Protein AF-H3GYH1-F1 (afdb_monomer)

Organism: Phytophthora ramorum (NCBI:txid164328)

Nearest PDB structures (foldseek):
  7kjo-assembly1_A  TM=7.592E-01  e=2.548E-04  Homo sapiens
  2yry-assembly1_A  TM=7.815E-01  e=2.857E-04  Homo sapiens
  7kk7-assembly1_A  TM=7.775E-01  e=8.019E-04  Homo sapiens
  3rcp-assembly1_A  TM=6.608E-01  e=4.268E-04  Homo sapiens
  5c6r-assembly1_A  TM=6.325E-01  e=5.685E-04  Mus musculus

Secondary structure (DSSP, 8-state):
--EEEEEEE--SSTTS--EEEEEEEETTEEEEESSTT--EEEEEE-SSSEEEEEEPPP-TTS-SSEEEEEEE-EEEETTEEEE-SSPEEEEEE-SSHHHHHHHHHHHHHHHHHTTSS---S-TTS----HHHHHHHHHHHHHHHHHHHHHTT--S--PPP-----S--PPPPHHHHHHHHTTS---------

Sequence (192 aa):
MYREGYLVKCGRNAYDPPQLLFCVFEDGVVKYFSDKGGLVVGELEMAGHVTKVRVEKMTAGKFPHRFTVSAAEVVRVEGRRMKLGEPRVTEFAAPTNDLMKEWANSLHLWRRMNWKENVKFFDASSELSQAEEYETLQLQMHTLKTVRGRAISGPSFRKPFVNIMHGQPSPTIKKLRQMIMHTGSAACTSTA

pLDDT: mean 80.31, std 19.26, range [35.06, 98.19]

Mean predicted aligned error: 13.6 Å

InterPro domains:
  IPR011993 PH-like domain superfamily [G3DSA:2.30.29.30] (1-119)

Radius of gyration: 28.49 Å; Cα contacts (8 Å, |Δi|>4): 274; chains: 1; bounding box: 74×64×51 Å

Solvent-accessible surface area (backbone atoms only — not comparable to full-atom values): 11692 Å² total; per-residue (Å²): 59,58,51,73,49,52,34,31,41,51,42,91,51,96,87,38,72,66,41,72,28,24,34,40,33,44,90,49,30,39,40,31,16,65,35,87,93,49,55,80,76,49,73,48,64,47,61,80,21,59,65,51,62,44,81,52,78,84,48,92,100,55,71,59,39,28,34,36,42,30,32,18,50,50,47,76,57,95,87,41,84,42,71,77,56,82,55,52,73,49,42,36,24,28,64,41,65,64,56,28,49,44,52,47,48,52,67,59,42,35,91,83,43,44,88,44,75,62,75,77,82,59,94,81,55,79,82,71,49,65,66,56,33,44,51,48,40,51,52,53,53,52,51,52,53,54,57,57,61,66,71,74,67,79,76,87,78,77,77,77,88,81,88,76,84,79,92,74,83,83,80,58,73,75,62,57,58,57,58,61,72,72,75,77,83,88,86,88,82,87,86,131

Foldseek 3Di:
DKDWAWKWWPAPDPVRHIAIWIWIDAPQKIWTASYVVHDTPDIDHRVQWDKDKAFDDDDPLDFPLKMKIWTFHWDQDPNDTDTPDGTDIIMIHWLDNQVSVQVRCCNVCCVPCVVPPDDDPCPPPDPQPNVNRSVSVVVRSVVSVVVVVVVPDDDDPPDDDDDDDDDDDDDDPVVVVVVVVPPDDDDDDDDD

Structure (mmCIF, N/CA/C/O backbone):
data_AF-H3GYH1-F1
#
_entry.id   AF-H3GYH1-F1
#
loop_
_atom_site.group_PDB
_atom_site.id
_atom_site.type_symbol
_atom_site.label_atom_id
_atom_site.label_alt_id
_atom_site.label_comp_id
_atom_site.label_asym_id
_atom_site.label_entity_id
_atom_site.label_seq_id
_atom_site.pdbx_PDB_ins_code
_atom_site.Cartn_x
_atom_site.Cartn_y
_atom_site.Cartn_z
_atom_site.occupancy
_atom_site.B_iso_or_equiv
_atom_site.auth_seq_id
_atom_site.auth_comp_id
_atom_site.auth_asym_id
_atom_site.auth_atom_id
_atom_site.pdbx_PDB_model_num
ATOM 1 N N . MET A 1 1 ? 11.938 -10.107 3.198 1.00 78.81 1 MET A N 1
ATOM 2 C CA . MET A 1 1 ? 11.195 -9.019 3.881 1.00 78.81 1 MET A CA 1
ATOM 3 C C . MET A 1 1 ? 9.713 -9.327 3.790 1.00 78.81 1 MET A C 1
ATOM 5 O O . MET A 1 1 ? 9.235 -9.507 2.677 1.00 78.81 1 MET A O 1
ATOM 9 N N . TYR A 1 2 ? 9.033 -9.396 4.933 1.00 87.38 2 TYR A N 1
ATOM 10 C CA . TYR A 1 2 ? 7.609 -9.716 5.034 1.00 87.38 2 TYR A CA 1
ATOM 11 C C . TYR A 1 2 ? 6.868 -8.589 5.753 1.00 87.38 2 TYR A C 1
ATOM 13 O O . TYR A 1 2 ? 7.406 -7.993 6.692 1.00 87.38 2 TYR A O 1
ATOM 21 N N . ARG A 1 3 ? 5.644 -8.294 5.316 1.00 90.50 3 ARG A N 1
ATOM 22 C CA . ARG A 1 3 ? 4.716 -7.410 6.027 1.00 90.50 3 ARG A CA 1
ATOM 23 C C . ARG A 1 3 ? 3.282 -7.781 5.701 1.00 90.50 3 ARG A C 1
ATOM 25 O O . ARG A 1 3 ? 2.956 -7.985 4.540 1.00 90.50 3 ARG A O 1
ATOM 32 N N . GLU A 1 4 ? 2.414 -7.743 6.698 1.00 94.19 4 GLU A N 1
ATOM 33 C CA . GLU A 1 4 ? 0.975 -7.886 6.508 1.00 94.19 4 GLU A CA 1
ATOM 34 C C . GLU A 1 4 ? 0.199 -6.811 7.270 1.00 94.19 4 GLU A C 1
ATOM 36 O O . GLU A 1 4 ? 0.754 -6.146 8.145 1.00 94.19 4 GLU A O 1
ATOM 41 N N . GLY A 1 5 ? -1.070 -6.625 6.918 1.00 95.25 5 GLY A N 1
ATOM 42 C CA . GLY A 1 5 ? -1.972 -5.692 7.592 1.00 95.25 5 GLY A CA 1
ATOM 43 C C . GLY A 1 5 ? -3.049 -5.154 6.661 1.00 95.25 5 GLY A C 1
ATOM 44 O O . GLY A 1 5 ? -3.011 -5.371 5.444 1.00 95.25 5 GLY A O 1
ATOM 45 N N . TYR A 1 6 ? -4.014 -4.434 7.224 1.00 97.81 6 TYR A N 1
ATOM 46 C CA . TYR A 1 6 ? -5.082 -3.836 6.432 1.00 97.81 6 TYR A CA 1
ATOM 47 C C . TYR A 1 6 ? -4.643 -2.530 5.777 1.00 97.81 6 TYR A C 1
ATOM 49 O O . TYR A 1 6 ? -3.980 -1.679 6.374 1.00 97.81 6 TYR A O 1
ATOM 57 N N . LEU A 1 7 ? -5.067 -2.349 4.529 1.00 98.19 7 LEU A N 1
ATOM 58 C CA . LEU A 1 7 ? -4.920 -1.110 3.778 1.00 98.19 7 LEU A CA 1
ATOM 59 C C . LEU A 1 7 ? -6.211 -0.811 3.027 1.00 98.19 7 LEU A C 1
ATOM 61 O O . LEU A 1 7 ? -6.928 -1.711 2.591 1.00 98.19 7 LEU A O 1
ATOM 65 N N . VAL A 1 8 ? -6.466 0.470 2.780 1.00 98.00 8 VAL A N 1
ATOM 66 C CA . VAL A 1 8 ? -7.439 0.863 1.761 1.00 98.00 8 VAL A CA 1
ATOM 67 C C . VAL A 1 8 ? -6.707 1.044 0.440 1.00 98.00 8 VAL A C 1
ATOM 69 O O . VAL A 1 8 ? -5.853 1.920 0.321 1.00 98.00 8 VAL A O 1
ATOM 72 N N . LYS A 1 9 ? -7.061 0.261 -0.580 1.00 97.38 9 LYS A N 1
ATOM 73 C CA . LYS A 1 9 ? -6.682 0.548 -1.966 1.00 97.38 9 LYS A CA 1
ATOM 74 C C . LYS A 1 9 ? -7.570 1.678 -2.476 1.00 97.38 9 LYS A C 1
ATOM 76 O O . LYS A 1 9 ? -8.779 1.510 -2.650 1.00 97.38 9 LYS A O 1
ATOM 81 N N . CYS A 1 10 ? -6.971 2.841 -2.704 1.00 95.25 10 CYS A N 1
ATOM 82 C CA . CYS A 1 10 ? -7.683 4.013 -3.184 1.00 95.25 10 CYS A CA 1
ATOM 83 C C . CYS A 1 10 ? -8.124 3.820 -4.640 1.00 95.25 10 CYS A C 1
ATOM 85 O O . CYS A 1 10 ? -7.389 3.289 -5.478 1.00 95.25 10 CYS A O 1
ATOM 87 N N . GLY A 1 11 ? -9.333 4.292 -4.930 1.00 88.81 11 GLY A N 1
ATOM 88 C CA . GLY A 1 11 ? -9.887 4.330 -6.275 1.00 88.81 11 GLY A CA 1
ATOM 89 C C . GLY A 1 11 ? -9.090 5.220 -7.220 1.00 88.81 11 GLY A C 1
ATOM 90 O O . GLY A 1 11 ? -8.696 6.325 -6.842 1.00 88.81 11 GLY A O 1
ATOM 91 N N . ARG A 1 12 ? -8.887 4.780 -8.466 1.00 82.31 12 ARG A N 1
ATOM 92 C CA . ARG A 1 12 ? -8.195 5.597 -9.485 1.00 82.31 12 ARG A CA 1
ATOM 93 C C . ARG A 1 12 ? -9.053 6.726 -10.047 1.00 82.31 12 ARG A C 1
ATOM 95 O O . ARG A 1 12 ? -8.523 7.730 -10.513 1.00 82.31 12 ARG A O 1
ATOM 102 N N . ASN A 1 13 ? -10.369 6.548 -10.042 1.00 81.06 13 ASN A N 1
ATOM 103 C CA . ASN A 1 13 ? -11.340 7.499 -10.570 1.00 81.06 13 ASN A CA 1
ATOM 104 C C . ASN A 1 13 ? -12.668 7.383 -9.797 1.00 81.06 13 ASN A C 1
ATOM 106 O O . ASN A 1 13 ? -12.760 6.653 -8.814 1.00 81.06 13 ASN A O 1
ATOM 110 N N . ALA A 1 14 ? -13.694 8.123 -10.221 1.00 76.06 14 ALA A N 1
ATOM 111 C CA . ALA A 1 14 ? -14.993 8.148 -9.547 1.00 76.06 14 ALA A CA 1
ATOM 112 C C . ALA A 1 14 ? -15.762 6.810 -9.593 1.00 76.06 14 ALA A C 1
ATOM 114 O O . ALA A 1 14 ? -16.612 6.583 -8.736 1.00 76.06 14 ALA A O 1
ATOM 115 N N . TYR A 1 15 ? -15.460 5.942 -10.562 1.00 81.44 15 TYR A N 1
ATOM 116 C CA . TYR A 1 15 ? -16.139 4.663 -10.795 1.00 81.44 15 TYR A CA 1
ATOM 117 C C . TYR A 1 15 ? -15.429 3.470 -10.140 1.00 81.44 15 TYR A C 1
ATOM 119 O O . TYR A 1 15 ? -15.986 2.379 -10.094 1.00 81.44 15 TYR A O 1
ATOM 127 N N . ASP A 1 16 ? -14.215 3.673 -9.627 1.00 87.56 16 ASP A N 1
ATOM 128 C CA . ASP A 1 16 ? -13.450 2.683 -8.870 1.00 87.56 16 ASP A CA 1
ATOM 129 C C . ASP A 1 16 ? -13.548 3.050 -7.382 1.00 87.56 16 ASP A C 1
ATOM 131 O O . ASP A 1 16 ? -12.817 3.930 -6.922 1.00 87.56 16 ASP A O 1
ATOM 135 N N . PRO A 1 17 ? -14.505 2.493 -6.617 1.00 90.69 17 PRO A N 1
ATOM 136 C CA . PRO A 1 17 ? -14.642 2.836 -5.211 1.00 90.69 17 PRO A CA 1
ATOM 137 C C . PRO A 1 17 ? -13.427 2.334 -4.411 1.00 90.69 17 PRO A C 1
ATOM 139 O O . PRO A 1 17 ? -12.868 1.284 -4.725 1.00 90.69 17 PRO A O 1
ATOM 142 N N . PRO A 1 18 ? -13.025 3.041 -3.339 1.00 94.94 18 PRO A N 1
ATOM 143 C CA . PRO A 1 18 ? -11.978 2.562 -2.442 1.00 94.94 18 PRO A CA 1
ATOM 144 C C . PRO A 1 18 ? -12.345 1.208 -1.821 1.00 94.94 18 PRO A C 1
ATOM 146 O O . PRO A 1 18 ? -13.495 1.011 -1.420 1.00 94.94 18 PRO A O 1
ATOM 149 N N . GLN A 1 19 ? -11.366 0.313 -1.699 1.00 96.06 19 GLN A N 1
ATOM 150 C CA . GLN A 1 19 ? -11.551 -1.048 -1.184 1.00 96.06 19 GLN A CA 1
ATOM 151 C C . GLN A 1 19 ? -10.692 -1.259 0.060 1.00 96.06 19 GLN A C 1
ATOM 153 O O . GLN A 1 19 ? -9.491 -0.998 0.013 1.00 96.06 19 GLN A O 1
ATOM 158 N N . LEU A 1 20 ? -11.296 -1.726 1.153 1.00 97.69 20 LEU A N 1
ATOM 159 C CA . LEU A 1 20 ? -10.572 -2.194 2.336 1.00 97.69 20 LEU A CA 1
ATOM 160 C C . LEU A 1 20 ? -10.126 -3.631 2.088 1.00 97.69 20 LEU A C 1
ATOM 162 O O . LEU A 1 20 ? -10.963 -4.470 1.775 1.00 97.69 20 LEU A O 1
ATOM 166 N N . LEU A 1 21 ? -8.823 -3.882 2.174 1.00 98.00 21 LEU A N 1
ATOM 167 C CA . LEU A 1 21 ? -8.205 -5.148 1.800 1.00 98.00 21 LEU A CA 1
ATOM 168 C C . LEU A 1 21 ? -7.194 -5.558 2.864 1.00 98.00 21 LEU A C 1
ATOM 170 O O . LEU A 1 21 ? -6.519 -4.705 3.450 1.00 98.00 21 LEU A O 1
ATOM 174 N N . PHE A 1 22 ? -7.053 -6.863 3.064 1.00 97.94 22 PHE A N 1
ATOM 175 C CA . PHE A 1 22 ? -5.913 -7.401 3.789 1.00 97.94 22 PHE A CA 1
ATOM 176 C C . PHE A 1 22 ? -4.753 -7.563 2.807 1.00 97.94 22 PHE A C 1
ATOM 178 O O . PHE A 1 22 ? -4.898 -8.196 1.761 1.00 97.94 22 PHE A O 1
ATOM 185 N N . CYS A 1 23 ? -3.612 -6.954 3.103 1.00 97.75 23 CYS A N 1
ATOM 186 C CA . CYS A 1 23 ? -2.459 -6.940 2.215 1.00 97.75 23 CYS A CA 1
ATOM 187 C C . CYS A 1 23 ? -1.325 -7.749 2.826 1.00 97.75 23 CYS A C 1
ATOM 189 O O . CYS A 1 23 ? -1.008 -7.576 4.000 1.00 97.75 23 CYS A O 1
ATOM 191 N N . VAL A 1 24 ? -0.670 -8.564 2.003 1.00 96.06 24 VAL A N 1
ATOM 192 C CA . VAL A 1 24 ? 0.549 -9.288 2.375 1.00 96.06 24 VAL A CA 1
ATOM 193 C C . VAL A 1 24 ? 1.631 -8.947 1.365 1.00 96.06 24 VAL A C 1
ATOM 195 O O . VAL A 1 24 ? 1.432 -9.079 0.158 1.00 96.06 24 VAL A O 1
ATOM 198 N N . PHE A 1 25 ? 2.765 -8.473 1.857 1.00 94.19 25 PHE A N 1
ATOM 199 C CA . PHE A 1 25 ? 3.966 -8.227 1.085 1.00 94.19 25 PHE A CA 1
ATOM 200 C C . PHE A 1 25 ? 5.010 -9.280 1.411 1.00 94.19 25 PHE A C 1
ATOM 202 O O . PHE A 1 25 ? 5.521 -9.323 2.528 1.00 94.19 25 PHE A O 1
ATOM 209 N N . GLU A 1 26 ? 5.345 -10.081 0.411 1.00 91.50 26 GLU A N 1
ATOM 210 C CA . GLU A 1 26 ? 6.330 -11.150 0.500 1.00 91.50 26 GLU A CA 1
ATOM 211 C C . GLU A 1 26 ? 6.967 -11.352 -0.879 1.00 91.50 26 GLU A C 1
ATOM 213 O O . GLU A 1 26 ? 6.326 -11.114 -1.903 1.00 91.50 26 GLU A O 1
ATOM 218 N N . ASP A 1 27 ? 8.253 -11.707 -0.917 1.00 89.62 27 ASP A N 1
ATOM 219 C CA . ASP A 1 27 ? 8.997 -12.019 -2.149 1.00 89.62 27 ASP A CA 1
ATOM 220 C C . ASP A 1 27 ? 8.882 -10.982 -3.279 1.00 89.62 27 ASP A C 1
ATOM 222 O O . ASP A 1 27 ? 8.973 -11.280 -4.470 1.00 89.62 27 ASP A O 1
ATOM 226 N N . GLY A 1 28 ? 8.724 -9.710 -2.907 1.00 91.38 28 GLY A N 1
ATOM 227 C CA . GLY A 1 28 ? 8.616 -8.623 -3.875 1.00 91.38 28 GLY A CA 1
ATOM 228 C C . GLY A 1 28 ? 7.248 -8.529 -4.547 1.00 91.38 28 GLY A C 1
ATOM 229 O O . GLY A 1 28 ? 7.142 -7.854 -5.571 1.00 91.38 28 GLY A O 1
ATOM 230 N N . VAL A 1 29 ? 6.215 -9.153 -3.985 1.00 94.69 29 VAL A N 1
ATOM 231 C CA . VAL A 1 29 ? 4.831 -9.075 -4.457 1.00 94.69 29 VAL A CA 1
ATOM 232 C C . VAL A 1 29 ? 3.936 -8.631 -3.308 1.00 94.69 29 VAL A C 1
ATOM 234 O O . VAL A 1 29 ? 3.984 -9.187 -2.214 1.00 94.69 29 VAL A O 1
ATOM 237 N N . VAL A 1 30 ? 3.108 -7.614 -3.547 1.00 96.56 30 VAL A N 1
ATOM 238 C CA . VAL A 1 30 ? 2.014 -7.270 -2.630 1.00 96.56 30 VAL A CA 1
ATOM 239 C C . VAL A 1 30 ? 0.758 -7.964 -3.129 1.00 96.56 30 VAL A C 1
ATOM 241 O O . VAL A 1 30 ? 0.215 -7.552 -4.153 1.00 96.56 30 VAL A O 1
ATOM 244 N N . LYS A 1 31 ? 0.296 -8.991 -2.421 1.00 97.50 31 LYS A N 1
ATOM 245 C CA . LYS A 1 31 ? -0.983 -9.659 -2.682 1.00 97.50 31 LYS A CA 1
ATOM 246 C C . LYS A 1 31 ? -2.084 -8.994 -1.868 1.00 97.50 31 LYS A C 1
ATOM 248 O O . LYS A 1 31 ? -1.879 -8.642 -0.705 1.00 97.50 31 LYS A O 1
ATOM 253 N N . TYR A 1 32 ? -3.246 -8.826 -2.485 1.00 96.50 32 TYR A N 1
ATOM 254 C CA . TYR A 1 32 ? -4.432 -8.275 -1.845 1.00 96.50 32 TYR A CA 1
ATOM 255 C C . TYR A 1 32 ? -5.465 -9.368 -1.669 1.00 96.50 32 TYR A C 1
ATOM 257 O O . TYR A 1 32 ? -5.794 -10.077 -2.622 1.00 96.50 32 TYR A O 1
ATOM 265 N N . PHE A 1 33 ? -6.024 -9.440 -0.476 1.00 98.06 33 PHE A N 1
ATOM 266 C CA . PHE A 1 33 ? -7.073 -10.369 -0.119 1.00 98.06 33 PHE A CA 1
ATOM 267 C C . PHE A 1 33 ? -8.333 -9.593 0.245 1.00 98.06 33 PHE A C 1
ATOM 269 O O . PHE A 1 33 ? -8.258 -8.480 0.774 1.00 98.06 33 PHE A O 1
ATOM 276 N N . SER A 1 34 ? -9.494 -10.184 -0.039 1.00 96.81 34 SER A N 1
ATOM 277 C CA . SER A 1 34 ? -10.791 -9.613 0.336 1.00 96.81 34 SER A CA 1
ATOM 278 C C . SER A 1 34 ? -10.896 -9.367 1.843 1.00 96.81 34 SER A C 1
ATOM 280 O O . SER A 1 34 ? -11.559 -8.425 2.260 1.00 96.81 34 SER A O 1
ATOM 282 N N . ASP A 1 35 ? -10.245 -10.222 2.633 1.00 96.50 35 ASP A N 1
ATOM 283 C CA . ASP A 1 35 ? -10.129 -10.137 4.086 1.00 96.50 35 ASP A CA 1
ATOM 284 C C . ASP A 1 35 ? -8.942 -10.996 4.573 1.00 96.50 35 ASP A C 1
ATOM 286 O O . ASP A 1 35 ? -8.334 -11.713 3.766 1.00 96.50 35 ASP A O 1
ATOM 290 N N . LYS A 1 36 ? -8.610 -10.980 5.870 1.00 94.19 36 LYS A N 1
ATOM 291 C CA . LYS A 1 36 ? -7.611 -11.903 6.435 1.00 94.19 36 LYS A CA 1
ATOM 292 C C . LYS A 1 36 ? -8.098 -13.352 6.312 1.00 94.19 36 LYS A C 1
ATOM 294 O O . LYS A 1 36 ? -9.117 -13.728 6.881 1.00 94.19 36 LYS A O 1
ATOM 299 N N . GLY A 1 37 ? -7.358 -14.175 5.565 1.00 93.06 37 GLY A N 1
ATOM 300 C CA . GLY A 1 37 ? -7.780 -15.540 5.212 1.00 93.06 37 GLY A CA 1
ATOM 301 C C . GLY A 1 37 ? -8.848 -15.604 4.109 1.00 93.06 37 GLY A C 1
ATOM 302 O O . GLY A 1 37 ? -9.384 -16.675 3.839 1.00 93.06 37 GLY A O 1
ATOM 303 N N . GLY A 1 38 ? -9.161 -14.469 3.477 1.00 95.44 38 GLY A N 1
ATOM 304 C CA . GLY A 1 38 ? -10.090 -14.373 2.356 1.00 95.44 38 GLY A CA 1
ATOM 305 C C . GLY A 1 38 ? -9.471 -14.747 1.004 1.00 95.44 38 GLY A C 1
ATOM 306 O O . GLY A 1 38 ? -8.368 -15.284 0.912 1.00 95.44 38 GLY A O 1
ATOM 307 N N . LEU A 1 39 ? -10.192 -14.435 -0.075 1.00 97.06 39 LEU A N 1
ATOM 308 C CA . LEU A 1 39 ? -9.766 -14.727 -1.446 1.00 97.06 39 LEU A CA 1
ATOM 309 C C . LEU A 1 39 ? -8.778 -13.677 -1.956 1.00 97.06 39 LEU A C 1
ATOM 311 O O . LEU A 1 39 ? -8.928 -12.493 -1.657 1.00 97.06 39 LEU A O 1
ATOM 315 N N . VAL A 1 40 ? -7.815 -14.091 -2.784 1.00 97.56 40 VAL A N 1
ATOM 316 C CA . VAL A 1 40 ? -6.937 -13.161 -3.510 1.00 97.56 40 VAL A CA 1
ATOM 317 C C . VAL A 1 40 ? -7.770 -12.373 -4.521 1.00 97.56 40 VAL A C 1
ATOM 319 O O . VAL A 1 40 ? -8.441 -12.959 -5.367 1.00 97.56 40 VAL A O 1
ATOM 322 N N . VAL A 1 41 ? -7.706 -11.044 -4.457 1.00 96.69 41 VAL A N 1
ATOM 323 C CA . VAL A 1 41 ? -8.422 -10.134 -5.372 1.00 96.69 41 VAL A CA 1
ATOM 324 C C . VAL A 1 41 ? -7.487 -9.365 -6.306 1.00 96.69 41 VAL A C 1
ATOM 326 O O . VAL A 1 41 ? -7.939 -8.655 -7.204 1.00 96.69 41 VAL A O 1
ATOM 329 N N . GLY A 1 42 ? -6.175 -9.493 -6.116 1.00 95.69 42 GLY A N 1
ATOM 330 C CA . GLY A 1 42 ? -5.177 -8.978 -7.042 1.00 95.69 42 GLY A CA 1
ATOM 331 C C . GLY A 1 42 ? -3.791 -8.893 -6.427 1.00 95.69 42 GLY A C 1
ATOM 332 O O . GLY A 1 42 ? -3.576 -9.272 -5.276 1.00 95.69 42 GLY A O 1
ATOM 333 N N . GLU A 1 43 ? -2.860 -8.349 -7.202 1.00 96.25 43 GLU A N 1
ATOM 334 C CA . GLU A 1 43 ? -1.472 -8.207 -6.782 1.00 96.25 43 GLU A CA 1
ATOM 335 C C . GLU A 1 43 ? -0.766 -7.006 -7.426 1.00 96.25 43 GLU A C 1
ATOM 337 O O . GLU A 1 43 ? -1.241 -6.398 -8.395 1.00 96.25 43 GLU A O 1
ATOM 342 N N . LEU A 1 44 ? 0.382 -6.655 -6.850 1.00 95.19 44 LEU A N 1
ATOM 343 C CA . LEU A 1 44 ? 1.350 -5.704 -7.380 1.00 95.19 44 LEU A CA 1
ATOM 344 C C . LEU A 1 44 ? 2.744 -6.302 -7.286 1.00 95.19 44 LEU A C 1
ATOM 346 O O . LEU A 1 44 ? 3.331 -6.395 -6.206 1.00 95.19 44 LEU A O 1
ATOM 350 N N . GLU A 1 45 ? 3.283 -6.638 -8.447 1.00 93.88 45 GLU A N 1
ATOM 351 C CA . GLU A 1 45 ? 4.639 -7.136 -8.586 1.00 93.88 45 GLU A CA 1
ATOM 352 C C . GLU A 1 45 ? 5.662 -5.994 -8.541 1.00 93.88 45 GLU A C 1
ATOM 354 O O . GLU A 1 45 ? 5.557 -4.973 -9.226 1.00 93.88 45 GLU A O 1
ATOM 359 N N . MET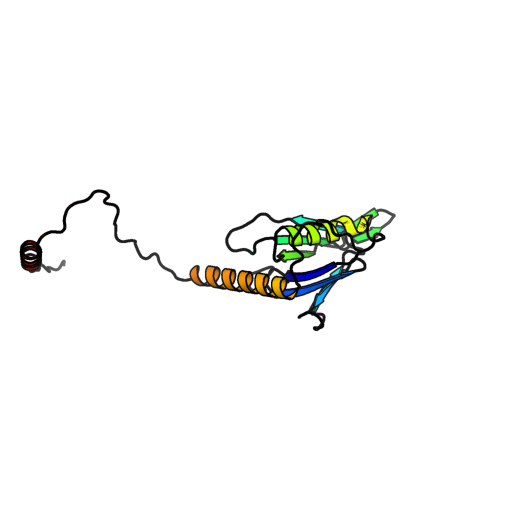 A 1 46 ? 6.697 -6.177 -7.725 1.00 90.81 46 MET A N 1
ATOM 360 C CA . MET A 1 46 ? 7.859 -5.291 -7.638 1.00 90.81 46 MET A CA 1
ATOM 361 C C . MET A 1 46 ? 9.126 -5.950 -8.186 1.00 90.81 46 MET A C 1
ATOM 363 O O . MET A 1 46 ? 10.058 -5.257 -8.622 1.00 90.81 46 MET A O 1
ATOM 367 N N . ALA A 1 47 ? 9.181 -7.284 -8.154 1.00 86.94 47 ALA A N 1
ATOM 368 C CA . ALA A 1 47 ? 10.151 -8.066 -8.905 1.00 86.94 47 ALA A CA 1
ATOM 369 C C . ALA A 1 47 ? 9.988 -7.773 -10.407 1.00 86.94 47 ALA A C 1
ATOM 371 O O . ALA A 1 47 ? 8.899 -7.459 -10.877 1.00 86.94 47 ALA A O 1
ATOM 372 N N . GLY A 1 48 ? 11.095 -7.716 -11.150 1.00 85.12 48 GLY A N 1
ATOM 373 C CA . GLY A 1 48 ? 11.086 -7.268 -12.551 1.00 85.12 48 GLY A CA 1
ATOM 374 C C . GLY A 1 48 ? 10.852 -5.759 -12.750 1.00 85.12 48 GLY A C 1
ATOM 375 O O . GLY A 1 48 ? 11.533 -5.140 -13.553 1.00 85.12 48 GLY A O 1
ATOM 376 N N . HIS A 1 49 ? 10.035 -5.079 -11.947 1.00 90.62 49 HIS A N 1
ATOM 377 C CA . HIS A 1 49 ? 9.525 -3.730 -12.253 1.00 90.62 49 HIS A CA 1
ATOM 378 C C . HIS A 1 49 ? 10.389 -2.564 -11.744 1.00 90.62 49 HIS A C 1
ATOM 380 O O . HIS A 1 49 ? 10.857 -2.576 -10.612 1.00 90.62 49 HIS A O 1
ATOM 386 N N . VAL A 1 50 ? 10.602 -1.476 -12.491 1.00 89.62 50 VAL A N 1
ATOM 387 C CA . VAL A 1 50 ? 11.114 -0.226 -11.885 1.00 89.62 50 VAL A CA 1
ATOM 388 C C . VAL A 1 50 ? 10.036 0.330 -10.970 1.00 89.62 50 VAL A C 1
ATOM 390 O O . VAL A 1 50 ? 9.021 0.831 -11.448 1.00 89.62 50 VAL A O 1
ATOM 393 N N . THR A 1 51 ? 10.276 0.248 -9.664 1.00 93.56 51 THR A N 1
ATOM 394 C CA . THR A 1 51 ? 9.342 0.729 -8.658 1.00 93.56 51 THR A CA 1
ATOM 395 C C . THR A 1 51 ? 9.775 2.070 -8.079 1.00 93.56 51 THR A C 1
ATOM 397 O O . THR A 1 51 ? 10.960 2.313 -7.836 1.00 93.56 51 THR A O 1
ATOM 400 N N . LYS A 1 52 ? 8.807 2.956 -7.845 1.00 95.25 52 LYS A N 1
ATOM 401 C CA . LYS A 1 52 ? 8.987 4.179 -7.057 1.00 95.25 52 LYS A CA 1
ATOM 402 C C . LYS A 1 52 ? 7.838 4.309 -6.070 1.00 95.25 52 LYS A C 1
ATOM 404 O O . LYS A 1 52 ? 6.676 4.306 -6.476 1.00 95.25 52 LYS A O 1
ATOM 409 N N . VAL A 1 53 ? 8.200 4.449 -4.799 1.00 96.75 53 VAL A N 1
ATOM 410 C CA . VAL A 1 53 ? 7.282 4.629 -3.672 1.00 96.75 53 VAL A CA 1
ATOM 411 C C . VAL A 1 53 ? 7.303 6.095 -3.249 1.00 96.75 53 VAL A C 1
ATOM 413 O O . VAL A 1 53 ? 8.374 6.709 -3.233 1.00 96.75 53 VAL A O 1
ATOM 416 N N . ARG A 1 54 ? 6.142 6.678 -2.943 1.00 97.19 54 ARG A N 1
ATOM 417 C CA . ARG A 1 54 ? 6.029 8.047 -2.419 1.00 97.19 54 ARG A CA 1
ATOM 418 C C . ARG A 1 54 ? 5.002 8.107 -1.300 1.00 97.19 54 ARG A C 1
ATOM 420 O O . ARG A 1 54 ? 3.923 7.549 -1.432 1.00 97.19 54 ARG A O 1
ATOM 427 N N . VAL A 1 55 ? 5.321 8.833 -0.236 1.00 97.00 55 VAL A N 1
ATOM 428 C CA . VAL A 1 55 ? 4.330 9.248 0.761 1.00 97.00 55 VAL A CA 1
ATOM 429 C C . VAL A 1 55 ? 3.590 10.466 0.219 1.00 97.00 55 VAL A C 1
ATOM 431 O O . VAL A 1 55 ? 4.216 11.422 -0.243 1.00 97.00 55 VAL A O 1
ATOM 434 N N . GLU A 1 56 ? 2.265 10.429 0.266 1.00 96.31 56 GLU A N 1
ATOM 435 C CA . GLU A 1 56 ? 1.416 11.497 -0.247 1.00 96.31 56 GLU A CA 1
ATOM 436 C C . GLU A 1 56 ? 1.082 12.507 0.853 1.00 96.31 56 GLU A C 1
ATOM 438 O O . GLU A 1 56 ? 0.877 12.166 2.020 1.00 96.31 56 GLU A O 1
ATOM 443 N N . LYS A 1 57 ? 0.993 13.785 0.475 1.00 92.69 57 LYS A N 1
ATOM 444 C CA . LYS A 1 57 ? 0.580 14.845 1.400 1.00 92.69 57 LYS A CA 1
ATOM 445 C C . LYS A 1 57 ? -0.909 14.724 1.725 1.00 92.69 57 LYS A C 1
ATOM 447 O O . LYS A 1 57 ? -1.716 14.283 0.899 1.00 92.69 57 LYS A O 1
ATOM 452 N N . MET A 1 58 ? -1.288 15.188 2.915 1.00 90.88 58 MET A N 1
ATOM 453 C CA . MET A 1 58 ? -2.696 15.294 3.288 1.00 90.88 58 MET A CA 1
ATOM 454 C C . MET A 1 58 ? -3.431 16.196 2.289 1.00 90.88 58 MET A C 1
ATOM 456 O O . MET A 1 58 ? -2.926 17.237 1.873 1.00 90.88 58 MET A O 1
ATOM 460 N N . THR A 1 59 ? -4.615 15.770 1.859 1.00 90.88 59 THR A N 1
ATOM 461 C CA . THR A 1 59 ? -5.419 16.481 0.859 1.00 90.88 59 THR A CA 1
ATOM 462 C C . THR A 1 59 ? -6.877 16.366 1.257 1.00 90.88 59 THR A C 1
ATOM 464 O O . THR A 1 59 ? -7.339 15.261 1.539 1.00 90.88 59 THR A O 1
ATOM 467 N N . ALA A 1 60 ? -7.597 17.487 1.269 1.00 87.75 60 ALA A N 1
ATOM 468 C CA . ALA A 1 60 ? -9.023 17.491 1.567 1.00 87.75 60 ALA A CA 1
ATOM 469 C C . ALA A 1 60 ? -9.792 16.573 0.596 1.00 87.75 60 ALA A C 1
ATOM 471 O O . ALA A 1 60 ? -9.488 16.517 -0.595 1.00 87.75 60 ALA A O 1
ATOM 472 N N . GLY A 1 61 ? -10.776 15.830 1.112 1.00 87.50 61 GLY A N 1
ATOM 473 C CA . GLY A 1 61 ? -11.609 14.919 0.312 1.00 87.50 61 GLY A CA 1
ATOM 474 C C . GLY A 1 61 ? -10.947 13.595 -0.103 1.00 87.50 61 GLY A C 1
ATOM 475 O O . GLY A 1 61 ? -11.542 12.824 -0.865 1.00 87.50 61 GLY A O 1
ATOM 476 N N . LYS A 1 62 ? -9.740 13.307 0.397 1.00 91.81 62 LYS A N 1
ATOM 477 C CA . LYS A 1 62 ? -9.024 12.039 0.204 1.00 91.81 62 LYS A CA 1
ATOM 478 C C . LYS A 1 62 ? -8.677 11.396 1.554 1.00 91.81 62 LYS A C 1
ATOM 480 O O . LYS A 1 62 ? -8.690 12.073 2.577 1.00 91.81 62 LYS A O 1
ATOM 485 N N . PHE A 1 63 ? -8.337 10.104 1.547 1.00 94.62 63 PHE A N 1
ATOM 486 C CA . PHE A 1 63 ? -7.901 9.385 2.754 1.00 94.62 63 PHE A CA 1
ATOM 487 C C . PHE A 1 63 ? -6.687 10.041 3.413 1.00 94.62 63 PHE A C 1
ATOM 489 O O . PHE A 1 63 ? -5.852 10.606 2.704 1.00 94.62 63 PHE A O 1
ATOM 496 N N . PRO A 1 64 ? -6.560 9.994 4.746 1.00 95.44 64 PRO A N 1
ATOM 497 C CA . PRO A 1 64 ? -5.297 10.305 5.397 1.00 95.44 64 PRO A CA 1
ATOM 498 C C . PRO A 1 64 ? -4.253 9.217 5.084 1.00 95.44 64 PRO A C 1
ATOM 500 O O . PRO A 1 64 ? -4.562 8.203 4.465 1.00 95.44 64 PRO A O 1
ATOM 503 N N . HIS A 1 65 ? -3.004 9.455 5.491 1.00 96.75 65 HIS A N 1
ATOM 504 C CA . HIS A 1 65 ? -1.940 8.436 5.526 1.00 96.75 65 HIS A CA 1
ATOM 505 C C . HIS A 1 65 ? -1.746 7.655 4.217 1.00 96.75 65 HIS A C 1
ATOM 507 O O . HIS A 1 65 ? -1.591 6.431 4.209 1.00 96.75 65 HIS A O 1
ATOM 513 N N . ARG A 1 66 ? -1.780 8.378 3.094 1.00 97.62 66 ARG A N 1
ATOM 514 C CA . ARG A 1 66 ? -1.673 7.780 1.766 1.00 97.62 66 ARG A CA 1
ATOM 515 C C . ARG A 1 66 ? -0.229 7.629 1.323 1.00 97.62 66 ARG A C 1
ATOM 517 O O . ARG A 1 66 ? 0.619 8.478 1.596 1.00 97.62 66 ARG A O 1
ATOM 524 N N . PHE A 1 67 ? 0.018 6.590 0.546 1.00 98.12 67 PHE A N 1
ATOM 525 C CA . PHE A 1 67 ? 1.252 6.418 -0.201 1.00 98.12 67 PHE A CA 1
ATOM 526 C C . PHE A 1 67 ? 0.949 5.824 -1.577 1.00 98.12 67 PHE A C 1
ATOM 528 O O . PHE A 1 67 ? -0.044 5.122 -1.769 1.00 98.12 67 PHE A O 1
ATOM 535 N N . THR A 1 68 ? 1.801 6.113 -2.553 1.00 97.75 68 THR A N 1
ATOM 536 C CA . THR A 1 68 ? 1.700 5.581 -3.909 1.00 97.75 68 THR A CA 1
ATOM 537 C C . THR A 1 68 ? 2.862 4.657 -4.215 1.00 97.75 68 THR A C 1
ATOM 539 O O . THR A 1 68 ? 4.007 4.904 -3.829 1.00 97.75 68 THR A O 1
ATOM 542 N N . VAL A 1 69 ? 2.568 3.595 -4.958 1.00 97.25 69 VAL A N 1
ATOM 543 C CA . VAL A 1 69 ? 3.561 2.714 -5.562 1.00 97.25 69 VAL A CA 1
ATOM 544 C C . VAL A 1 69 ? 3.346 2.741 -7.062 1.00 97.25 69 VAL A C 1
ATOM 546 O O . VAL A 1 69 ? 2.288 2.376 -7.565 1.00 97.25 69 VAL A O 1
ATOM 549 N N . SER A 1 70 ? 4.361 3.208 -7.775 1.00 95.69 70 SER A N 1
ATOM 550 C CA . SER A 1 70 ? 4.423 3.131 -9.231 1.00 95.69 70 SER A CA 1
ATOM 551 C C . SER A 1 70 ? 5.318 1.967 -9.624 1.00 95.69 70 SER A C 1
ATOM 553 O O . SER A 1 70 ? 6.424 1.868 -9.095 1.00 95.69 70 SER A O 1
ATOM 555 N N . ALA A 1 71 ? 4.852 1.101 -10.520 1.00 94.25 71 ALA A N 1
ATOM 556 C CA . ALA A 1 71 ? 5.596 -0.041 -11.037 1.00 94.25 71 ALA A CA 1
ATOM 557 C C . ALA A 1 71 ? 5.559 -0.019 -12.570 1.00 94.25 71 ALA A C 1
ATOM 559 O O . ALA A 1 71 ? 4.488 -0.083 -13.167 1.00 94.25 71 ALA A O 1
ATOM 560 N N . ALA A 1 72 ? 6.726 0.115 -13.202 1.00 93.06 72 ALA A N 1
ATOM 561 C CA . ALA A 1 72 ? 6.879 -0.002 -14.652 1.00 93.06 72 ALA A CA 1
ATOM 562 C C . ALA A 1 72 ? 7.623 -1.289 -14.986 1.00 93.06 72 ALA A C 1
ATOM 564 O O . ALA A 1 72 ? 8.744 -1.491 -14.509 1.00 93.06 72 ALA A O 1
ATOM 565 N N . GLU A 1 73 ? 7.022 -2.131 -15.815 1.00 90.62 73 GLU A N 1
ATOM 566 C CA . GLU A 1 73 ? 7.691 -3.313 -16.336 1.00 90.62 73 GLU A CA 1
ATOM 567 C C . GLU A 1 73 ? 8.902 -2.892 -17.176 1.00 90.62 73 GLU A C 1
ATOM 569 O O . GLU A 1 73 ? 8.914 -1.837 -17.825 1.00 90.62 73 GLU A O 1
ATOM 574 N N . VAL A 1 74 ? 9.959 -3.692 -17.118 1.00 89.19 74 VAL A N 1
ATOM 575 C CA . VAL A 1 74 ? 11.179 -3.436 -17.873 1.00 89.19 74 VAL A CA 1
ATOM 576 C C . VAL A 1 74 ? 11.749 -4.706 -18.468 1.00 89.19 74 VAL A C 1
ATOM 578 O O . VAL A 1 74 ? 11.716 -5.771 -17.861 1.00 89.19 74 VAL A O 1
ATOM 581 N N . VAL A 1 75 ? 12.402 -4.536 -19.604 1.00 88.38 75 VAL A N 1
ATOM 582 C CA . VAL A 1 75 ? 13.223 -5.562 -20.237 1.00 88.38 75 VAL A CA 1
ATOM 583 C C . VAL A 1 75 ? 14.674 -5.129 -20.253 1.00 88.38 75 VAL A C 1
ATOM 585 O O . VAL A 1 75 ? 14.999 -3.937 -20.191 1.00 88.38 75 VAL A O 1
ATOM 588 N N . ARG A 1 76 ? 15.565 -6.116 -20.304 1.00 86.88 76 ARG A N 1
ATOM 589 C CA . ARG A 1 76 ? 16.991 -5.878 -20.480 1.00 86.88 76 ARG A CA 1
ATOM 590 C C . ARG A 1 76 ? 17.336 -6.143 -21.938 1.00 86.88 76 ARG A C 1
ATOM 592 O O . ARG A 1 76 ? 17.287 -7.283 -22.380 1.00 86.88 76 ARG A O 1
ATOM 599 N N . VAL A 1 77 ? 17.683 -5.087 -22.660 1.00 87.50 77 VAL A N 1
ATOM 600 C CA . VAL A 1 77 ? 18.130 -5.151 -24.054 1.00 87.50 77 VAL A CA 1
ATOM 601 C C . VAL A 1 77 ? 19.579 -4.693 -24.062 1.00 87.50 77 VAL A C 1
ATOM 603 O O . VAL A 1 77 ? 19.874 -3.595 -23.592 1.00 87.50 77 VAL A O 1
ATOM 606 N N . GLU A 1 78 ? 20.492 -5.569 -24.486 1.00 8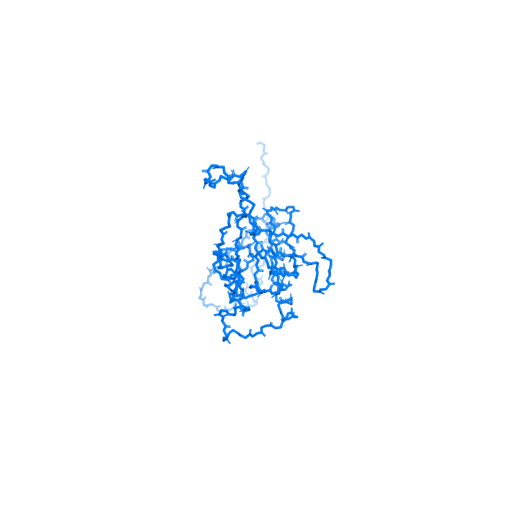8.44 78 GLU A N 1
ATOM 607 C CA . GLU A 1 78 ? 21.936 -5.274 -24.565 1.00 88.44 78 GLU A CA 1
ATOM 608 C C . GLU A 1 78 ? 22.523 -4.705 -23.256 1.00 88.44 78 GLU A C 1
ATOM 610 O O . GLU A 1 78 ? 23.308 -3.759 -23.229 1.00 88.44 78 GLU A O 1
ATOM 615 N N . GLY A 1 79 ? 22.081 -5.234 -22.112 1.00 83.75 79 GLY A N 1
ATOM 616 C CA . GLY A 1 79 ? 22.538 -4.773 -20.798 1.00 83.75 79 GLY A CA 1
ATOM 617 C C . GLY A 1 79 ? 21.890 -3.475 -20.295 1.00 83.75 79 GLY A C 1
ATOM 618 O O . GLY A 1 79 ? 22.052 -3.139 -19.119 1.00 83.75 79 GLY A O 1
ATOM 619 N N . ARG A 1 80 ? 21.100 -2.779 -21.120 1.00 84.31 80 ARG A N 1
ATOM 620 C CA . ARG A 1 80 ? 20.339 -1.583 -20.736 1.00 84.31 80 ARG A CA 1
ATOM 621 C C . ARG A 1 80 ? 18.929 -1.957 -20.300 1.00 84.31 80 ARG A C 1
ATOM 623 O O . ARG A 1 80 ? 18.302 -2.856 -20.850 1.00 84.31 80 ARG A O 1
ATOM 630 N N . ARG A 1 81 ? 18.421 -1.258 -19.286 1.00 83.31 81 ARG A N 1
ATOM 631 C CA . ARG A 1 81 ? 17.067 -1.460 -18.762 1.00 83.31 81 ARG A CA 1
ATOM 632 C C . ARG A 1 81 ? 16.100 -0.525 -19.486 1.00 83.31 81 ARG A C 1
ATOM 634 O O . ARG A 1 81 ? 16.193 0.687 -19.310 1.00 83.31 81 ARG A O 1
ATOM 641 N N . MET A 1 82 ? 15.179 -1.082 -20.261 1.00 87.81 82 MET A N 1
ATOM 642 C CA . MET A 1 82 ? 14.172 -0.337 -21.022 1.00 87.81 82 MET A CA 1
ATOM 643 C C . MET A 1 82 ? 12.786 -0.562 -20.423 1.00 87.81 82 MET A C 1
ATOM 645 O O . MET A 1 82 ? 12.459 -1.687 -20.061 1.00 87.81 82 MET A O 1
ATOM 649 N N . LYS A 1 83 ? 11.981 0.499 -20.291 1.00 87.44 83 LYS A N 1
ATOM 650 C CA . LYS A 1 83 ? 10.584 0.396 -19.837 1.00 87.44 83 LYS A CA 1
ATOM 651 C C . LYS A 1 83 ? 9.706 -0.111 -20.972 1.00 87.44 83 LYS A C 1
ATOM 653 O O . LYS A 1 83 ? 9.821 0.399 -22.081 1.00 87.44 83 LYS A O 1
ATOM 658 N N . LEU A 1 84 ? 8.835 -1.069 -20.671 1.00 85.81 84 LEU A N 1
ATOM 659 C CA . LEU A 1 84 ? 7.879 -1.620 -21.636 1.00 85.81 84 LEU A CA 1
ATOM 660 C C . LEU A 1 84 ? 6.598 -0.784 -21.765 1.00 85.81 84 LEU A C 1
ATOM 662 O O . LEU A 1 84 ? 5.865 -0.936 -22.735 1.00 85.81 84 LEU A O 1
ATOM 666 N N . GLY A 1 85 ? 6.334 0.125 -20.824 1.00 84.38 85 GLY A N 1
ATOM 667 C CA . GLY A 1 85 ? 5.159 0.987 -20.871 1.00 84.38 85 GLY A CA 1
ATOM 668 C C . GLY A 1 85 ? 5.091 1.992 -19.728 1.00 84.38 85 GLY A C 1
ATOM 669 O O . GLY A 1 85 ? 6.037 2.154 -18.945 1.00 84.38 85 GLY A O 1
ATOM 670 N N . GLU A 1 86 ? 3.947 2.669 -19.645 1.00 88.12 86 GLU A N 1
ATOM 671 C CA . GLU A 1 86 ? 3.646 3.602 -18.563 1.00 88.12 86 GLU A CA 1
ATOM 672 C C . GLU A 1 86 ? 3.559 2.871 -17.213 1.00 88.12 86 GLU A C 1
ATOM 674 O O . GLU A 1 86 ? 2.990 1.778 -17.124 1.00 88.12 86 GLU A O 1
ATOM 679 N N . PRO A 1 87 ? 4.113 3.450 -16.133 1.00 90.00 87 PRO A N 1
ATOM 680 C CA . PRO A 1 87 ? 4.060 2.838 -14.820 1.00 90.00 87 PRO A CA 1
ATOM 681 C C . PRO A 1 87 ? 2.619 2.722 -14.328 1.00 90.00 87 PRO A C 1
ATOM 683 O O . PRO A 1 87 ? 1.881 3.705 -14.237 1.00 90.00 87 PRO A O 1
ATOM 686 N N . ARG A 1 88 ? 2.253 1.527 -13.870 1.00 92.31 88 ARG A N 1
ATOM 687 C CA . ARG A 1 88 ? 1.022 1.318 -13.118 1.00 92.31 88 ARG A CA 1
ATOM 688 C C . ARG A 1 88 ? 1.171 1.965 -11.744 1.00 92.31 88 ARG A C 1
ATOM 690 O O . ARG A 1 88 ? 2.022 1.555 -10.958 1.00 92.31 88 ARG A O 1
ATOM 697 N N . VAL A 1 89 ? 0.339 2.962 -11.446 1.00 95.19 89 VAL A N 1
ATOM 698 C CA . VAL A 1 89 ? 0.289 3.610 -10.127 1.00 95.19 89 VAL A CA 1
ATOM 699 C C . VAL A 1 89 ? -0.841 3.009 -9.296 1.00 95.19 89 VAL A C 1
ATOM 701 O O . VAL A 1 89 ? -1.992 2.934 -9.737 1.00 95.19 89 VAL A O 1
ATOM 704 N N . THR A 1 90 ? -0.514 2.580 -8.084 1.00 96.12 90 THR A N 1
ATOM 705 C CA . THR A 1 90 ? -1.473 2.119 -7.079 1.00 96.12 90 THR A CA 1
ATOM 706 C C . THR A 1 90 ? -1.325 2.994 -5.840 1.00 96.12 90 THR A C 1
ATOM 708 O O . THR A 1 90 ? -0.221 3.145 -5.320 1.00 96.12 90 THR A O 1
ATOM 711 N N . GLU A 1 91 ? -2.422 3.609 -5.400 1.00 97.44 91 GLU A N 1
ATOM 712 C CA . GLU A 1 91 ? -2.475 4.414 -4.177 1.00 97.44 91 GLU A CA 1
ATOM 713 C C . GLU A 1 91 ? -3.110 3.582 -3.058 1.00 97.44 91 GLU A C 1
ATOM 715 O O . GLU A 1 91 ? -4.147 2.947 -3.258 1.00 97.44 91 GLU A O 1
ATOM 720 N N . PHE A 1 92 ? -2.484 3.606 -1.886 1.00 98.06 92 PHE A N 1
ATOM 721 C CA . PHE A 1 92 ? -2.976 2.981 -0.666 1.00 98.06 92 PHE A CA 1
ATOM 722 C C . PHE A 1 92 ? -3.136 4.025 0.435 1.00 98.06 92 PHE A C 1
ATOM 724 O O . PHE A 1 92 ? -2.453 5.050 0.416 1.00 98.06 92 PHE A O 1
ATOM 731 N N . ALA A 1 93 ? -3.987 3.740 1.414 1.00 97.94 93 ALA A N 1
ATOM 732 C CA . ALA A 1 93 ? -4.070 4.452 2.682 1.00 97.94 93 ALA A CA 1
ATOM 733 C C . ALA A 1 93 ? -3.910 3.468 3.844 1.00 97.94 93 ALA A C 1
ATOM 735 O O . ALA A 1 93 ? -4.524 2.398 3.834 1.00 97.94 93 ALA A O 1
ATOM 736 N N . ALA A 1 94 ? -3.083 3.833 4.822 1.00 97.38 94 ALA A N 1
ATOM 737 C CA . ALA A 1 94 ? -2.864 3.049 6.035 1.00 97.38 94 ALA A CA 1
ATOM 738 C C . ALA A 1 94 ? -3.691 3.595 7.217 1.00 97.38 94 ALA A C 1
ATOM 740 O O . ALA A 1 94 ? -4.115 4.754 7.174 1.00 97.38 94 ALA A O 1
ATOM 741 N N . PRO A 1 95 ? -3.900 2.807 8.289 1.00 96.00 95 PRO A N 1
ATOM 742 C CA . PRO A 1 95 ? -4.717 3.246 9.420 1.00 96.00 95 PRO A CA 1
ATOM 743 C C . PRO A 1 95 ? -4.087 4.431 10.157 1.00 96.00 95 PRO A C 1
ATOM 745 O O . PRO A 1 95 ? -4.793 5.345 10.579 1.00 96.00 95 PRO A O 1
ATOM 748 N N . THR A 1 96 ? -2.753 4.448 10.256 1.00 94.44 96 THR A N 1
ATOM 749 C CA . THR A 1 96 ? -1.977 5.464 10.977 1.00 94.44 96 THR A CA 1
ATOM 750 C C . THR A 1 96 ? -0.799 5.979 10.146 1.00 94.44 96 THR A C 1
ATOM 752 O O . THR A 1 96 ? -0.408 5.399 9.127 1.00 94.44 96 THR A O 1
ATOM 755 N N . ASN A 1 97 ? -0.198 7.089 10.589 1.00 94.31 97 ASN A N 1
ATOM 756 C CA . ASN A 1 97 ? 0.991 7.652 9.948 1.00 94.31 97 ASN A CA 1
ATOM 757 C C . ASN A 1 97 ? 2.204 6.714 10.024 1.00 94.31 97 ASN A C 1
ATOM 759 O O . ASN A 1 97 ? 2.963 6.631 9.058 1.00 94.31 97 ASN A O 1
ATOM 763 N N . ASP A 1 98 ? 2.374 6.013 11.142 1.00 92.69 98 ASP A N 1
ATOM 764 C CA . ASP A 1 98 ? 3.519 5.128 11.344 1.00 92.69 98 ASP A CA 1
ATOM 765 C C . ASP A 1 98 ? 3.386 3.879 10.476 1.00 92.69 98 ASP A C 1
ATOM 767 O O . ASP A 1 98 ? 4.294 3.588 9.701 1.00 92.69 98 ASP A O 1
ATOM 771 N N . LEU A 1 99 ? 2.205 3.250 10.447 1.00 93.38 99 LEU A N 1
ATOM 772 C CA . LEU A 1 99 ? 1.945 2.115 9.556 1.00 93.38 99 LEU A CA 1
ATOM 773 C C . LEU A 1 99 ? 2.107 2.501 8.077 1.00 93.38 99 LEU A C 1
ATOM 775 O O . LEU A 1 99 ? 2.658 1.724 7.300 1.00 93.38 99 LEU A O 1
ATOM 779 N N . MET A 1 100 ? 1.709 3.716 7.675 1.00 95.88 100 MET A N 1
ATOM 780 C CA . MET A 1 100 ? 1.985 4.231 6.326 1.00 95.88 100 MET A CA 1
ATOM 781 C C . MET A 1 100 ? 3.488 4.293 6.037 1.00 95.88 100 MET A C 1
ATOM 783 O O . MET A 1 100 ? 3.920 3.866 4.965 1.00 95.88 100 MET A O 1
ATOM 787 N N . LYS A 1 101 ? 4.291 4.836 6.960 1.00 93.81 101 LYS A N 1
ATOM 788 C CA . LYS A 1 101 ? 5.749 4.908 6.792 1.00 93.81 101 LYS A CA 1
ATOM 789 C C . LYS A 1 101 ? 6.364 3.517 6.726 1.00 93.81 101 LYS A C 1
ATOM 791 O O . LYS A 1 101 ? 7.238 3.297 5.896 1.00 93.81 101 LYS A O 1
ATOM 796 N N . GLU A 1 102 ? 5.908 2.579 7.548 1.00 91.88 102 GLU A N 1
ATOM 797 C CA . GLU A 1 102 ? 6.405 1.205 7.521 1.00 91.88 102 GLU A CA 1
ATOM 798 C C . GLU A 1 102 ? 6.098 0.495 6.210 1.00 91.88 102 GLU A C 1
ATOM 800 O O . GLU A 1 102 ? 6.994 -0.114 5.622 1.00 91.88 102 GLU A O 1
ATOM 805 N N . TRP A 1 103 ? 4.862 0.605 5.718 1.00 95.06 103 TRP A N 1
ATOM 806 C CA . TRP A 1 103 ? 4.487 0.083 4.408 1.00 95.06 103 TRP A CA 1
ATOM 807 C C . TRP A 1 103 ? 5.339 0.717 3.305 1.00 95.06 103 TRP A C 1
ATOM 809 O O . TRP A 1 103 ? 5.959 0.007 2.512 1.00 95.06 103 TRP A O 1
ATOM 819 N N . ALA A 1 104 ? 5.447 2.048 3.286 1.00 95.31 104 ALA A N 1
ATOM 820 C CA . ALA A 1 104 ? 6.238 2.755 2.286 1.00 95.31 104 ALA A CA 1
ATOM 821 C C . ALA A 1 104 ? 7.725 2.356 2.324 1.00 95.31 104 ALA A C 1
ATOM 823 O O . ALA A 1 104 ? 8.321 2.106 1.274 1.00 95.31 104 ALA A O 1
ATOM 824 N N . ASN A 1 105 ? 8.317 2.244 3.515 1.00 93.31 105 ASN A N 1
ATOM 825 C CA . ASN A 1 105 ? 9.716 1.858 3.697 1.00 93.31 105 ASN A CA 1
ATOM 826 C C . ASN A 1 105 ? 9.967 0.404 3.301 1.00 93.31 105 ASN A C 1
ATOM 828 O O . ASN A 1 105 ? 10.947 0.136 2.606 1.00 93.31 105 ASN A O 1
ATOM 832 N N . SER A 1 106 ? 9.072 -0.514 3.674 1.00 92.00 106 SER A N 1
ATOM 833 C CA .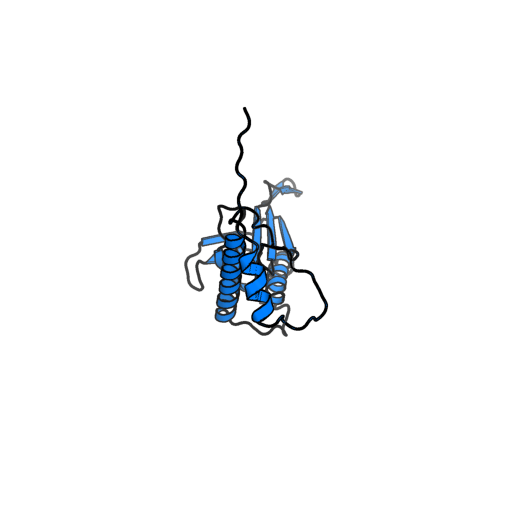 SER A 1 106 ? 9.181 -1.934 3.318 1.00 92.00 106 SER A CA 1
ATOM 834 C C . SER A 1 106 ? 9.225 -2.111 1.799 1.00 92.00 106 SER A C 1
ATOM 836 O O . SER A 1 106 ? 10.127 -2.740 1.247 1.00 92.00 106 SER A O 1
ATOM 838 N N . LEU A 1 107 ? 8.311 -1.445 1.093 1.00 94.12 107 LEU A N 1
ATOM 839 C CA . LEU A 1 107 ? 8.240 -1.500 -0.366 1.00 94.12 107 LEU A CA 1
ATOM 840 C C . LEU A 1 107 ? 9.426 -0.774 -1.023 1.00 94.12 107 LEU A C 1
ATOM 842 O O . LEU A 1 107 ? 9.984 -1.242 -2.017 1.00 94.12 107 LEU A O 1
ATOM 846 N N . HIS A 1 108 ? 9.849 0.366 -0.471 1.00 93.19 108 HIS A N 1
ATOM 847 C CA . HIS A 1 108 ? 10.974 1.137 -0.999 1.00 93.19 108 HIS A CA 1
ATOM 848 C C . HIS A 1 108 ? 12.307 0.384 -0.887 1.00 93.19 108 HIS A C 1
ATOM 850 O O . HIS A 1 108 ? 13.106 0.386 -1.828 1.00 93.19 108 HIS A O 1
ATOM 856 N N . LEU A 1 109 ? 12.548 -0.261 0.255 1.00 91.25 109 LEU A N 1
ATOM 857 C CA . LEU A 1 109 ? 13.826 -0.887 0.588 1.00 91.25 109 LEU A CA 1
ATOM 858 C C . LEU A 1 109 ? 13.929 -2.343 0.143 1.00 91.25 109 LEU A C 1
ATOM 860 O O . LEU A 1 109 ? 15.042 -2.872 0.126 1.00 91.25 109 LEU A O 1
ATOM 864 N N . TRP A 1 110 ? 12.824 -2.965 -0.276 1.00 89.06 110 TRP A N 1
ATOM 865 C CA . TRP A 1 110 ? 12.774 -4.384 -0.635 1.00 89.06 110 TRP A CA 1
ATOM 866 C C . TRP A 1 110 ? 13.927 -4.812 -1.549 1.00 89.06 110 TRP A C 1
ATOM 868 O O . TRP A 1 110 ? 14.619 -5.777 -1.261 1.00 89.06 110 TRP A O 1
ATOM 878 N N . ARG A 1 111 ? 14.231 -4.041 -2.600 1.00 85.69 111 ARG A N 1
ATOM 879 C CA . ARG A 1 111 ? 15.298 -4.392 -3.553 1.00 85.69 111 ARG A CA 1
ATOM 880 C C . ARG A 1 111 ? 16.688 -4.500 -2.946 1.00 85.69 111 ARG A C 1
ATOM 882 O O . ARG A 1 111 ? 17.537 -5.177 -3.509 1.00 85.69 111 ARG A O 1
ATOM 889 N N . ARG A 1 112 ? 16.940 -3.751 -1.877 1.00 86.88 112 ARG A N 1
ATOM 890 C CA . ARG A 1 112 ? 18.251 -3.673 -1.224 1.00 86.88 112 ARG A CA 1
ATOM 891 C C . ARG A 1 112 ? 18.324 -4.578 0.003 1.00 86.88 112 ARG A C 1
ATOM 893 O O . ARG A 1 112 ? 19.416 -4.973 0.390 1.00 86.88 112 ARG A O 1
ATOM 900 N N . MET A 1 113 ? 17.172 -4.883 0.600 1.00 83.81 113 MET A N 1
ATOM 901 C CA . MET A 1 113 ? 17.061 -5.509 1.917 1.00 83.81 113 MET A CA 1
ATOM 902 C C . MET A 1 113 ? 16.144 -6.742 1.926 1.00 83.81 113 MET A C 1
ATOM 904 O O . MET A 1 113 ? 15.666 -7.129 2.988 1.00 83.81 113 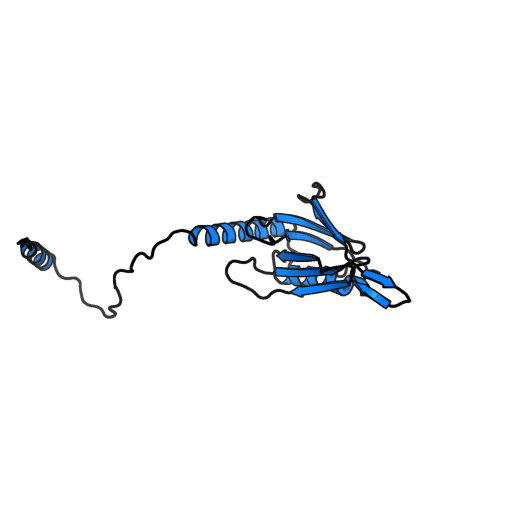MET A O 1
ATOM 908 N N . ASN A 1 114 ? 15.858 -7.365 0.775 1.00 77.25 114 ASN A N 1
ATOM 909 C CA . ASN A 1 114 ? 14.949 -8.520 0.715 1.00 77.25 114 ASN A CA 1
ATOM 910 C C . ASN A 1 114 ? 15.428 -9.711 1.559 1.00 77.25 114 ASN A C 1
ATOM 912 O O . ASN A 1 114 ? 14.586 -10.403 2.124 1.00 77.25 114 ASN A O 1
ATOM 916 N N . TRP A 1 115 ? 16.746 -9.873 1.690 1.00 74.25 115 TRP A N 1
ATOM 917 C CA . TRP A 1 115 ? 17.435 -10.889 2.484 1.00 74.25 115 TRP A CA 1
ATOM 918 C C . TRP A 1 115 ? 17.311 -10.690 3.998 1.00 74.25 115 TRP A C 1
ATOM 920 O O . TRP A 1 115 ? 17.607 -11.608 4.754 1.00 74.25 115 TRP A O 1
ATOM 930 N N . LYS A 1 116 ? 16.898 -9.504 4.461 1.00 72.19 116 LYS A N 1
ATOM 931 C CA . LYS A 1 116 ? 16.738 -9.228 5.888 1.00 72.19 116 LYS A CA 1
ATOM 932 C C . LYS A 1 116 ? 15.351 -9.681 6.347 1.00 72.19 116 LYS A C 1
ATOM 934 O O . LYS A 1 116 ? 14.330 -9.299 5.757 1.00 72.19 116 LYS A O 1
ATOM 939 N N . GLU A 1 117 ? 15.319 -10.491 7.397 1.00 65.31 117 GLU A N 1
ATOM 940 C CA . GLU A 1 117 ? 14.078 -10.935 8.027 1.00 65.31 117 GLU A CA 1
ATOM 941 C C . GLU A 1 117 ? 13.352 -9.747 8.676 1.00 65.31 117 GLU A C 1
ATOM 943 O O . GLU A 1 117 ? 13.978 -8.895 9.306 1.00 65.31 117 GLU A O 1
ATOM 948 N N . ASN A 1 118 ? 12.034 -9.677 8.458 1.00 65.12 118 ASN A N 1
ATOM 949 C CA . ASN A 1 118 ? 11.039 -8.922 9.235 1.00 65.12 118 ASN A CA 1
ATOM 950 C C . ASN A 1 118 ? 11.506 -7.580 9.825 1.00 65.12 118 ASN A C 1
ATOM 952 O O . ASN A 1 118 ? 11.443 -7.358 11.032 1.00 65.12 118 ASN A O 1
ATOM 956 N N . VAL A 1 119 ? 11.959 -6.664 8.963 1.00 62.56 119 VAL A N 1
ATOM 957 C CA . VAL A 1 119 ? 12.398 -5.326 9.379 1.00 62.56 119 VAL A CA 1
ATOM 958 C C . VAL A 1 119 ? 11.194 -4.504 9.840 1.00 62.56 119 VAL A C 1
ATOM 960 O O . VAL A 1 119 ? 10.480 -3.929 9.017 1.00 62.56 119 VAL A O 1
ATOM 963 N N . LYS A 1 120 ? 10.993 -4.421 11.156 1.00 66.44 120 LYS A N 1
ATOM 964 C CA . LYS A 1 120 ? 10.185 -3.366 11.773 1.00 66.44 120 LYS A CA 1
ATOM 965 C C . LYS A 1 120 ? 10.994 -2.071 11.767 1.00 66.44 120 LYS A C 1
ATOM 967 O O . LYS A 1 120 ? 12.201 -2.084 12.007 1.00 66.44 120 LYS A O 1
ATOM 972 N N . PHE A 1 121 ? 10.353 -0.963 11.399 1.00 65.19 121 PHE A N 1
ATOM 973 C CA . PHE A 1 121 ? 11.022 0.342 11.327 1.00 65.19 121 PHE A CA 1
ATOM 974 C C . PHE A 1 121 ? 10.713 1.212 12.547 1.00 65.19 121 PHE A C 1
ATOM 976 O O . PHE A 1 121 ? 11.486 2.128 12.828 1.00 65.19 121 PHE A O 1
ATOM 983 N N . PHE A 1 122 ? 9.620 0.932 13.267 1.00 65.56 122 PHE A N 1
ATOM 984 C CA . PHE A 1 122 ? 9.220 1.683 14.455 1.00 65.56 122 PHE A CA 1
ATOM 985 C C . PHE A 1 122 ? 8.847 0.736 15.607 1.00 65.56 122 PHE A C 1
ATOM 987 O O . PHE A 1 122 ? 7.675 0.450 15.834 1.00 65.56 122 PHE A O 1
ATOM 994 N N . ASP A 1 123 ? 9.849 0.317 16.387 1.00 58.12 123 ASP A N 1
ATOM 995 C CA . ASP A 1 123 ? 9.676 -0.543 17.577 1.00 58.12 123 ASP A CA 1
ATOM 996 C C . ASP A 1 123 ? 8.833 0.102 18.699 1.00 58.12 123 ASP A C 1
ATOM 998 O O . ASP A 1 123 ? 8.394 -0.581 19.618 1.00 58.12 123 ASP A O 1
ATOM 1002 N N . ALA A 1 124 ? 8.607 1.420 18.639 1.00 53.09 124 ALA A N 1
ATOM 1003 C CA . ALA A 1 124 ? 7.846 2.187 19.630 1.00 53.09 124 ALA A CA 1
ATOM 1004 C C . ALA A 1 124 ? 6.431 2.585 19.166 1.00 53.09 124 ALA A C 1
ATOM 1006 O O . ALA A 1 124 ? 5.714 3.253 19.912 1.00 53.09 124 ALA A O 1
ATOM 1007 N N . SER A 1 125 ? 6.027 2.233 17.939 1.00 57.34 125 SER A N 1
ATOM 1008 C CA . SER A 1 125 ? 4.639 2.448 17.527 1.00 57.34 125 SER A CA 1
ATOM 1009 C C . SER A 1 125 ? 3.762 1.429 18.251 1.00 57.34 125 SER A C 1
ATOM 1011 O O . SER A 1 125 ? 4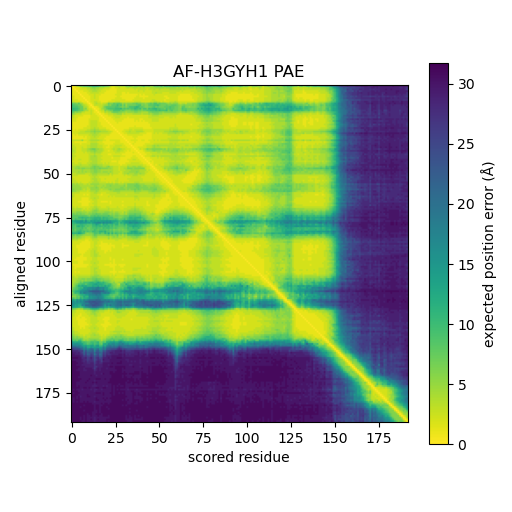.094 0.247 18.270 1.00 57.34 125 SER A O 1
ATOM 1013 N N . SER A 1 126 ? 2.689 1.886 18.907 1.00 56.09 126 SER A N 1
ATOM 1014 C CA . SER A 1 126 ? 1.698 0.991 19.514 1.00 56.09 126 SER A CA 1
ATOM 1015 C C . SER A 1 126 ? 1.292 -0.024 18.453 1.00 56.09 126 SER A C 1
ATOM 1017 O O . SER A 1 126 ? 0.753 0.384 17.422 1.00 56.09 126 SER A O 1
ATOM 1019 N N . GLU A 1 127 ? 1.610 -1.304 18.668 1.00 72.50 127 GLU A N 1
ATOM 1020 C CA . GLU A 1 127 ? 1.259 -2.368 17.731 1.00 72.50 127 GLU A CA 1
ATOM 1021 C C . GLU A 1 127 ? -0.262 -2.445 17.677 1.00 72.50 127 GLU A C 1
ATOM 1023 O O . GLU A 1 127 ? -0.905 -3.035 18.541 1.00 72.50 127 GLU A O 1
ATOM 1028 N N . LEU A 1 128 ? -0.841 -1.755 16.696 1.00 81.94 128 LEU A N 1
ATOM 1029 C CA . LEU A 1 128 ? -2.264 -1.814 16.437 1.00 81.94 128 LEU A CA 1
ATOM 1030 C C . LEU A 1 128 ? -2.572 -3.256 16.042 1.00 81.94 128 LEU A C 1
ATOM 1032 O O . LEU A 1 128 ? -1.959 -3.801 15.120 1.00 81.94 128 LEU A O 1
ATOM 1036 N N . SER A 1 129 ? -3.514 -3.886 16.733 1.00 90.38 129 SER A N 1
ATOM 1037 C CA . SER A 1 129 ? -4.001 -5.185 16.302 1.00 90.38 129 SER A CA 1
ATOM 1038 C C . SER A 1 129 ? -4.667 -5.047 14.934 1.00 90.38 129 SER A C 1
ATOM 1040 O O . SER A 1 129 ? -5.240 -4.016 14.585 1.00 90.38 129 SER A O 1
ATOM 1042 N N . GLN A 1 130 ? -4.650 -6.119 14.148 1.00 90.94 130 GLN A N 1
ATOM 1043 C CA . GLN A 1 130 ? -5.283 -6.116 12.827 1.00 90.94 130 GLN A CA 1
ATOM 1044 C C . GLN A 1 130 ? -6.795 -5.825 12.895 1.00 90.94 130 GLN A C 1
ATOM 1046 O O . GLN A 1 130 ? -7.351 -5.270 11.952 1.00 90.94 130 GLN A O 1
ATOM 1051 N N . ALA A 1 131 ? -7.458 -6.150 14.011 1.00 93.00 131 ALA A N 1
ATOM 1052 C CA . ALA A 1 131 ? -8.849 -5.765 14.246 1.00 93.00 131 ALA A CA 1
ATOM 1053 C C . ALA A 1 131 ? -8.994 -4.238 14.378 1.00 93.00 131 ALA A C 1
ATOM 1055 O O . ALA A 1 131 ? -9.822 -3.636 13.698 1.00 93.00 131 ALA A O 1
ATOM 1056 N N . GLU A 1 132 ? -8.128 -3.594 15.163 1.00 95.00 132 GLU A N 1
ATOM 1057 C CA . GLU A 1 132 ? -8.106 -2.132 15.299 1.00 95.00 132 GLU A CA 1
ATOM 1058 C C . GLU A 1 132 ? -7.720 -1.438 13.985 1.00 95.00 132 GLU A C 1
ATOM 1060 O O . GLU A 1 132 ? -8.241 -0.363 13.675 1.00 95.00 132 GLU A O 1
ATOM 1065 N N . GLU A 1 133 ? -6.833 -2.042 13.183 1.00 94.69 133 GLU A N 1
ATOM 1066 C CA . GLU A 1 133 ? -6.469 -1.516 11.861 1.00 94.69 133 GLU A CA 1
ATOM 1067 C C . GLU A 1 133 ? -7.702 -1.474 10.958 1.00 94.69 133 GLU A C 1
ATOM 1069 O O . GLU A 1 133 ? -7.988 -0.451 10.325 1.00 94.69 133 GLU A O 1
ATOM 1074 N N . TYR A 1 134 ? -8.446 -2.583 10.934 1.00 96.38 134 TYR A N 1
ATOM 1075 C CA . TYR A 1 134 ? -9.670 -2.734 10.165 1.00 96.38 134 TYR A CA 1
ATOM 1076 C C . TYR A 1 134 ? -10.733 -1.718 10.594 1.00 96.38 134 TYR A C 1
ATOM 1078 O O . TYR A 1 134 ? -11.237 -0.968 9.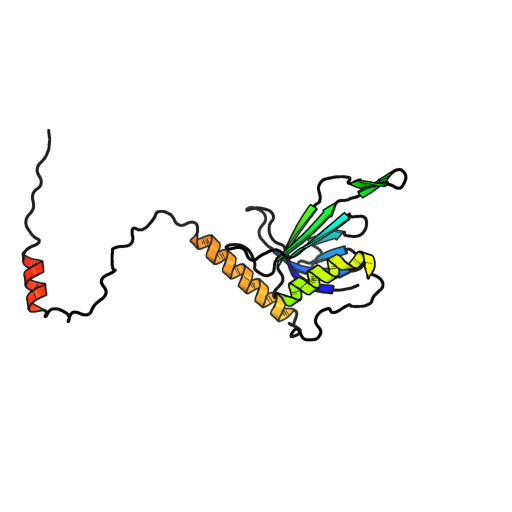755 1.00 96.38 134 TYR A O 1
ATOM 1086 N N . GLU A 1 135 ? -11.028 -1.631 11.892 1.00 96.69 135 GLU A N 1
ATOM 1087 C CA . GLU A 1 135 ? -12.009 -0.691 12.448 1.00 96.69 135 GLU A CA 1
ATOM 1088 C C . GLU A 1 135 ? -11.638 0.767 12.148 1.00 96.69 135 GLU A C 1
ATOM 1090 O O . GLU A 1 135 ? -12.470 1.555 11.683 1.00 96.69 135 GLU A O 1
ATOM 1095 N N . THR A 1 136 ? -10.362 1.121 12.327 1.00 96.56 136 THR A N 1
ATOM 1096 C CA . THR A 1 136 ? -9.849 2.464 12.028 1.00 96.56 136 THR A CA 1
ATOM 1097 C C . THR A 1 136 ? -10.064 2.820 10.558 1.00 96.56 136 THR A C 1
ATOM 1099 O O . THR A 1 136 ? -10.551 3.909 10.234 1.00 96.56 136 THR A O 1
ATOM 1102 N N . LEU A 1 137 ? -9.736 1.907 9.643 1.00 96.69 137 LEU A N 1
ATOM 1103 C CA . LEU A 1 137 ? -9.908 2.133 8.210 1.00 96.69 137 LEU A CA 1
ATOM 1104 C C . LEU A 1 137 ? -11.385 2.171 7.801 1.00 96.69 137 LEU A C 1
ATOM 1106 O O . LEU A 1 137 ? -11.761 3.007 6.973 1.00 96.69 137 LEU A O 1
ATOM 1110 N N . GLN A 1 138 ? -12.245 1.346 8.403 1.00 96.44 138 GLN A N 1
ATOM 1111 C CA . GLN A 1 138 ? -13.692 1.412 8.184 1.00 96.44 138 GLN A CA 1
ATOM 1112 C C . GLN A 1 138 ? -14.266 2.781 8.577 1.00 96.44 138 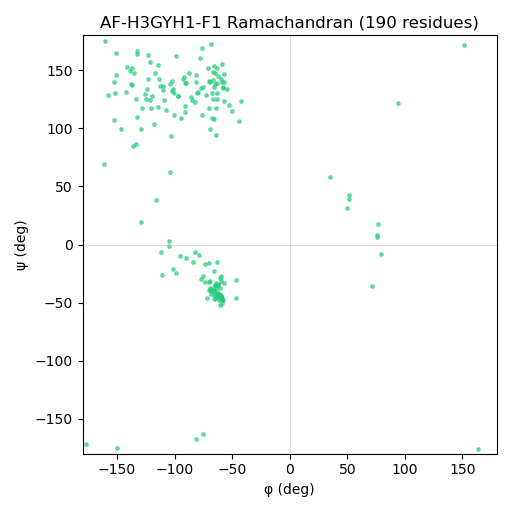GLN A C 1
ATOM 1114 O O . GLN A 1 138 ? -15.013 3.387 7.798 1.00 96.44 138 GLN A O 1
ATOM 1119 N N . LEU A 1 139 ? -13.870 3.316 9.736 1.00 95.69 139 LEU A N 1
ATOM 1120 C CA . LEU A 1 139 ? -14.263 4.655 10.190 1.00 95.69 139 LEU A CA 1
ATOM 1121 C C . LEU A 1 139 ? -13.799 5.747 9.215 1.00 95.69 139 LEU A C 1
ATOM 1123 O O . LEU A 1 139 ? -14.572 6.648 8.862 1.00 95.69 139 LEU A O 1
ATOM 1127 N N . GLN A 1 140 ? -12.563 5.654 8.715 1.00 94.12 140 GLN A N 1
ATOM 1128 C CA . GLN A 1 140 ? -12.039 6.578 7.704 1.00 94.12 140 GLN A CA 1
ATOM 1129 C C . GLN A 1 140 ? -12.830 6.498 6.387 1.00 94.12 140 GLN A C 1
ATOM 1131 O O . GLN A 1 140 ? -13.183 7.534 5.810 1.00 94.12 140 GLN A O 1
ATOM 1136 N N . MET A 1 141 ? -13.172 5.289 5.925 1.00 93.50 141 MET A N 1
ATOM 1137 C CA . MET A 1 141 ? -14.000 5.086 4.731 1.00 93.50 141 MET A CA 1
ATOM 1138 C C . MET A 1 141 ? -15.397 5.692 4.893 1.00 93.50 141 MET A C 1
ATOM 1140 O O . MET A 1 141 ? -15.878 6.378 3.986 1.00 93.50 141 MET A O 1
ATOM 1144 N N . HIS A 1 142 ? -16.047 5.469 6.037 1.00 92.31 142 HIS A N 1
ATOM 1145 C CA . HIS A 1 142 ? -17.369 6.022 6.329 1.00 92.31 142 HIS A CA 1
ATOM 1146 C C . HIS A 1 142 ? -17.351 7.558 6.368 1.00 92.31 142 HIS A C 1
ATOM 1148 O O . HIS A 1 142 ? -18.206 8.224 5.770 1.00 92.31 142 HIS A O 1
ATOM 1154 N N . THR A 1 143 ? -16.326 8.133 7.001 1.00 90.06 143 THR A N 1
ATOM 1155 C CA . THR A 1 143 ? -16.138 9.586 7.095 1.00 90.06 143 THR A CA 1
ATOM 1156 C C . THR A 1 143 ? -16.027 10.220 5.709 1.00 90.06 143 THR A C 1
ATOM 1158 O O . THR A 1 143 ? -16.719 11.194 5.409 1.00 90.06 143 THR A O 1
ATOM 1161 N N . LEU A 1 144 ? -15.230 9.638 4.808 1.00 86.69 144 LEU A N 1
ATOM 1162 C CA . LEU A 1 144 ? -15.087 10.164 3.447 1.00 86.69 144 LEU A CA 1
ATOM 1163 C C . LEU A 1 144 ? -16.349 10.030 2.599 1.00 86.69 144 LEU A C 1
ATOM 1165 O O . LEU A 1 144 ? -16.654 10.947 1.834 1.00 86.69 144 LEU A O 1
ATOM 1169 N N . LYS A 1 145 ? -17.093 8.924 2.727 1.00 84.00 145 LYS A N 1
ATOM 1170 C CA . LYS A 1 145 ? -18.390 8.760 2.049 1.00 84.00 145 LYS A CA 1
ATOM 1171 C C . LYS A 1 145 ? -19.370 9.852 2.482 1.00 84.00 145 LYS A C 1
ATOM 1173 O O . LYS A 1 145 ? -19.998 10.483 1.635 1.00 84.00 145 LYS A O 1
ATOM 1178 N N . THR A 1 146 ? -19.423 10.138 3.782 1.00 78.56 146 THR A N 1
ATOM 1179 C CA . THR A 1 146 ? -20.295 11.175 4.354 1.00 78.56 146 THR A CA 1
ATOM 1180 C C . THR A 1 146 ? -19.923 12.576 3.862 1.00 78.56 146 THR A C 1
ATOM 1182 O O . THR A 1 146 ? -20.793 13.351 3.464 1.00 78.56 146 THR A O 1
ATOM 1185 N N . VAL A 1 147 ? -18.627 12.905 3.831 1.00 73.56 147 VAL A N 1
ATOM 1186 C CA . VAL A 1 147 ? -18.148 14.208 3.339 1.00 73.56 147 VAL A CA 1
ATOM 1187 C C . VAL A 1 147 ? -18.423 14.376 1.841 1.00 73.56 147 VAL A C 1
ATOM 1189 O O . VAL A 1 147 ? -18.854 15.449 1.423 1.00 73.56 147 VAL A O 1
ATOM 1192 N N . ARG A 1 148 ? -18.246 13.321 1.030 1.00 64.06 148 ARG A N 1
ATOM 1193 C CA . ARG A 1 148 ? -18.585 13.353 -0.404 1.00 64.06 148 ARG A CA 1
ATOM 1194 C C . ARG A 1 148 ? -20.086 13.502 -0.647 1.00 64.06 148 ARG A C 1
ATOM 1196 O O . ARG A 1 148 ? -20.468 14.271 -1.520 1.00 64.06 148 ARG A O 1
ATOM 1203 N N . GLY A 1 149 ? -20.928 12.831 0.141 1.00 58.66 149 GLY A N 1
ATOM 1204 C CA . GLY A 1 149 ? -22.387 12.947 0.040 1.00 58.66 149 GLY A CA 1
ATOM 1205 C C . GLY A 1 149 ? -22.905 14.359 0.330 1.00 58.66 149 GLY A C 1
ATOM 1206 O O . GLY A 1 149 ? -23.829 14.823 -0.330 1.00 58.66 149 GLY A O 1
ATOM 1207 N N . ARG A 1 150 ? -22.261 15.096 1.246 1.00 53.06 150 ARG A N 1
ATOM 1208 C CA . ARG A 1 150 ? -22.606 16.502 1.535 1.00 53.06 150 ARG A CA 1
ATOM 1209 C C . ARG A 1 150 ? -22.179 17.493 0.448 1.00 53.06 150 ARG A C 1
ATOM 1211 O O . ARG A 1 150 ? -22.676 18.613 0.437 1.00 53.06 150 ARG A O 1
ATOM 1218 N N . ALA A 1 151 ? -21.281 17.112 -0.461 1.00 52.00 151 ALA A N 1
ATOM 1219 C CA . ALA A 1 151 ? -20.820 17.989 -1.536 1.00 52.00 151 ALA A CA 1
ATOM 1220 C C . ALA A 1 151 ? -21.773 18.031 -2.754 1.00 52.00 151 ALA A C 1
ATOM 1222 O O . ALA A 1 151 ? -21.548 18.837 -3.653 1.00 52.00 151 ALA A O 1
ATOM 1223 N N . ILE A 1 152 ? -22.834 17.206 -2.790 1.00 48.03 152 ILE A N 1
ATOM 1224 C CA . ILE A 1 152 ? -23.780 17.098 -3.925 1.00 48.03 152 ILE A CA 1
ATOM 1225 C C . ILE A 1 152 ? -25.211 17.528 -3.534 1.00 48.03 152 ILE A C 1
ATOM 1227 O O . ILE A 1 152 ? -26.201 16.972 -3.997 1.00 48.03 152 ILE A O 1
ATOM 1231 N N . SER A 1 153 ? -25.351 18.561 -2.704 1.00 44.06 153 SER A N 1
ATOM 1232 C CA . SER A 1 153 ? -26.613 19.307 -2.583 1.00 44.06 153 SER A CA 1
ATOM 1233 C C . SER A 1 153 ? -26.385 20.761 -3.010 1.00 44.06 153 SER A C 1
ATOM 1235 O O . SER A 1 153 ? -25.766 21.530 -2.274 1.00 44.06 153 SER A O 1
ATOM 1237 N N . GLY A 1 154 ? -26.836 21.138 -4.213 1.00 43.31 154 GLY A N 1
ATOM 1238 C CA . GLY A 1 154 ? -26.938 22.548 -4.625 1.00 43.31 154 GLY A CA 1
ATOM 1239 C C . GLY A 1 154 ? -28.138 23.259 -3.977 1.00 43.31 154 GLY A C 1
ATOM 1240 O O . GLY A 1 154 ? -28.745 22.706 -3.064 1.00 43.31 154 GLY A O 1
ATOM 1241 N N . PRO A 1 155 ? -28.562 24.420 -4.509 1.00 46.25 155 PRO A N 1
ATOM 1242 C CA . PRO A 1 155 ? -27.784 25.643 -4.670 1.00 46.25 155 PRO A CA 1
ATOM 1243 C C . PRO A 1 155 ? -27.627 26.384 -3.324 1.00 46.25 155 PRO A C 1
ATOM 1245 O O . PRO A 1 155 ? -28.276 26.071 -2.331 1.00 46.25 155 PRO A O 1
ATOM 1248 N N . SER A 1 156 ? -26.751 27.390 -3.303 1.00 50.91 156 SER A N 1
ATOM 1249 C CA . SER A 1 156 ? -26.492 28.275 -2.160 1.00 50.91 156 SER A CA 1
ATOM 1250 C C . SER A 1 156 ? -27.781 28.748 -1.470 1.00 50.91 156 SER A C 1
ATOM 1252 O O . SER A 1 156 ? -28.476 29.638 -1.961 1.00 50.91 156 SER A O 1
ATOM 1254 N N . PHE A 1 157 ? -28.065 28.202 -0.284 1.00 44.88 157 PHE A N 1
ATOM 1255 C CA . PHE A 1 157 ? -28.913 28.887 0.681 1.00 44.88 157 PHE A CA 1
ATOM 1256 C C . PHE A 1 157 ? -28.153 30.142 1.114 1.00 44.88 157 PHE A C 1
ATOM 1258 O O . PHE A 1 157 ? -27.120 30.069 1.788 1.00 44.88 157 PHE A O 1
ATOM 1265 N N . ARG A 1 158 ? -28.637 31.305 0.664 1.00 51.81 158 ARG A N 1
ATOM 1266 C CA . ARG A 1 158 ? -28.175 32.605 1.148 1.00 51.81 158 ARG A CA 1
ATOM 1267 C C . ARG A 1 158 ? -28.284 32.594 2.669 1.00 51.81 158 ARG A C 1
ATOM 1269 O O . ARG A 1 158 ? -29.368 32.411 3.216 1.00 51.81 158 ARG A O 1
ATOM 1276 N N . LYS A 1 159 ? -27.152 32.788 3.343 1.00 49.78 159 LYS A N 1
ATOM 1277 C CA . LYS A 1 159 ? -27.114 33.051 4.782 1.00 49.78 159 LYS A CA 1
ATOM 1278 C C . LYS A 1 159 ? -27.973 34.293 5.053 1.00 49.78 159 LYS A C 1
ATOM 1280 O O . LYS A 1 159 ? -27.674 35.332 4.458 1.00 49.78 159 LYS A O 1
ATOM 1285 N N . PRO A 1 160 ? -28.997 34.251 5.920 1.00 41.38 160 PRO A N 1
ATOM 1286 C CA . PRO A 1 160 ? -29.505 35.485 6.482 1.00 41.38 160 PRO A CA 1
ATOM 1287 C C . PRO A 1 160 ? -28.409 36.057 7.387 1.00 41.38 160 PRO A C 1
ATOM 1289 O O . PRO A 1 160 ? -27.783 35.345 8.174 1.00 41.38 160 PRO A O 1
ATOM 1292 N N . PHE A 1 161 ? -28.131 37.340 7.184 1.00 49.75 161 PHE A N 1
ATOM 1293 C CA . PHE A 1 161 ? -27.266 38.165 8.015 1.00 49.75 161 PHE A CA 1
ATOM 1294 C C . PHE A 1 161 ? -27.506 37.896 9.499 1.00 49.75 161 PHE A C 1
ATOM 1296 O O . PHE A 1 161 ? -28.604 38.158 9.973 1.00 49.75 161 PHE A O 1
ATOM 1303 N N . VAL A 1 162 ? -26.465 37.514 10.241 1.00 43.00 162 VAL A N 1
ATOM 1304 C CA . VAL A 1 162 ? -26.321 37.973 11.626 1.00 43.00 162 VAL A CA 1
ATOM 1305 C C . VAL A 1 162 ? -24.836 38.136 11.925 1.00 43.00 162 VAL A C 1
ATOM 1307 O O . VAL A 1 162 ? -24.121 37.178 12.196 1.00 43.00 162 VAL A O 1
ATOM 1310 N N . ASN A 1 163 ? -24.372 39.378 11.846 1.00 37.31 163 ASN A N 1
ATOM 1311 C CA . ASN A 1 163 ? -23.175 39.817 12.539 1.00 37.31 163 ASN A CA 1
ATOM 1312 C C . ASN A 1 163 ? -23.511 41.183 13.139 1.00 37.31 163 ASN A C 1
ATOM 1314 O O . ASN A 1 163 ? -23.299 42.215 12.512 1.00 37.31 163 ASN A O 1
ATOM 1318 N N . ILE A 1 164 ? -24.115 41.177 14.325 1.00 44.31 164 ILE A N 1
ATOM 1319 C CA . ILE A 1 164 ? -24.110 42.333 15.220 1.00 44.31 164 ILE A CA 1
ATOM 1320 C C . ILE A 1 164 ? -23.655 41.807 16.576 1.00 44.31 164 ILE A C 1
ATOM 1322 O O . ILE A 1 164 ? -24.399 41.174 17.320 1.00 44.31 164 ILE A O 1
ATOM 1326 N N . MET A 1 165 ? -22.368 42.031 16.824 1.00 46.53 165 MET A N 1
ATOM 1327 C CA . MET A 1 165 ? -21.780 42.079 18.152 1.00 46.53 165 MET A CA 1
ATOM 1328 C C . MET A 1 165 ? -22.463 43.176 18.983 1.00 46.53 165 MET A C 1
ATOM 1330 O O . MET A 1 165 ? -22.858 44.202 18.435 1.00 46.53 165 MET A O 1
ATOM 1334 N N . HIS A 1 166 ? -22.409 42.997 20.302 1.00 46.50 166 HIS A N 1
ATOM 1335 C CA . HIS A 1 166 ? -22.743 43.938 21.380 1.00 46.50 166 HIS A CA 1
ATOM 1336 C C . HIS A 1 166 ? -24.167 43.855 21.933 1.00 46.50 166 HIS A C 1
ATOM 1338 O O . HIS A 1 166 ? -25.170 44.002 21.240 1.00 46.50 166 HIS A O 1
ATOM 1344 N N . GLY A 1 167 ? -24.208 43.601 23.243 1.00 49.66 167 GLY A N 1
ATOM 1345 C CA . GLY A 1 167 ? -25.412 43.398 24.025 1.00 49.66 167 GLY A CA 1
ATOM 1346 C C . GLY A 1 167 ? -26.371 44.580 23.967 1.00 49.66 167 GLY A C 1
ATOM 1347 O O . GLY A 1 167 ? -25.991 45.735 24.151 1.00 49.66 167 GLY A O 1
ATOM 1348 N N . GLN A 1 168 ? -27.642 44.249 23.771 1.00 51.91 168 GLN A N 1
ATOM 1349 C CA . GLN A 1 168 ? -28.781 45.080 24.124 1.00 51.91 168 GLN A CA 1
ATOM 1350 C C . GLN A 1 168 ? -29.841 44.175 24.771 1.00 51.91 168 GLN A C 1
ATOM 1352 O O . GLN A 1 168 ? -30.045 43.051 24.300 1.00 51.91 168 GLN A O 1
ATOM 1357 N N . PRO A 1 169 ? -30.494 44.609 25.863 1.00 53.84 169 PRO A N 1
ATOM 1358 C CA . PRO A 1 169 ? -31.512 43.812 26.538 1.00 53.84 169 PRO A CA 1
ATOM 1359 C C . PRO A 1 169 ? -32.749 43.627 25.648 1.00 53.84 169 PRO A C 1
ATOM 1361 O O . PRO A 1 169 ? -33.171 44.544 24.941 1.00 53.84 169 PRO A O 1
ATOM 1364 N N . SER A 1 170 ? -33.335 42.427 25.698 1.00 50.78 170 SER A N 1
ATOM 1365 C CA . SER A 1 170 ? -34.536 42.070 24.932 1.00 50.78 170 SER A CA 1
ATOM 1366 C C . SER A 1 170 ? -35.687 43.062 25.178 1.00 50.78 170 SER A C 1
ATOM 1368 O O . SER A 1 170 ? -35.979 43.380 26.334 1.00 50.78 170 SER A O 1
ATOM 1370 N N . PRO A 1 171 ? -36.379 43.541 24.127 1.00 58.75 171 PRO A N 1
ATOM 1371 C CA . PRO A 1 171 ? -37.500 44.457 24.284 1.00 58.75 171 PRO A CA 1
A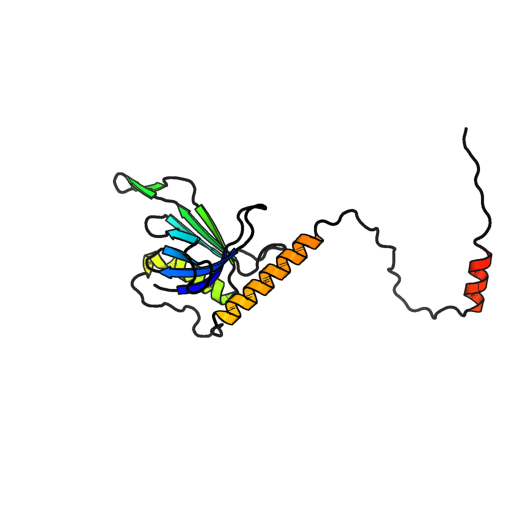TOM 1372 C C . PRO A 1 171 ? -38.706 43.759 24.928 1.00 58.75 171 PRO A C 1
ATOM 1374 O O . PRO A 1 171 ? -39.050 42.624 24.606 1.00 58.75 171 PRO A O 1
ATOM 1377 N N . THR A 1 172 ? -39.385 44.464 25.833 1.00 69.75 172 THR A N 1
ATOM 1378 C CA . THR A 1 172 ? -40.578 43.975 26.533 1.00 69.75 172 THR A CA 1
ATOM 1379 C C . THR A 1 172 ? -41.752 43.739 25.576 1.00 69.75 172 THR A C 1
ATOM 1381 O O . THR A 1 172 ? -41.955 44.484 24.616 1.00 69.75 172 THR A O 1
ATOM 1384 N N . ILE A 1 173 ? -42.583 42.736 25.892 1.00 59.06 173 ILE A N 1
ATOM 1385 C CA . ILE A 1 173 ? -43.722 42.227 25.092 1.00 59.06 173 ILE A CA 1
ATOM 1386 C C . ILE A 1 173 ? -44.645 43.335 24.545 1.00 59.06 173 ILE A C 1
ATOM 1388 O O . ILE A 1 173 ? -45.208 43.197 23.457 1.00 59.06 173 ILE A O 1
ATOM 1392 N N . LYS A 1 174 ? -44.774 44.465 25.252 1.00 56.97 174 LYS A N 1
ATOM 1393 C CA . LYS A 1 174 ? -45.577 45.613 24.803 1.00 56.97 174 LYS A CA 1
ATOM 1394 C C . LYS A 1 174 ? -45.061 46.233 23.492 1.00 56.97 174 LYS A C 1
ATOM 1396 O O . LYS A 1 174 ? -45.873 46.612 22.657 1.00 56.97 174 LYS A O 1
ATOM 1401 N N .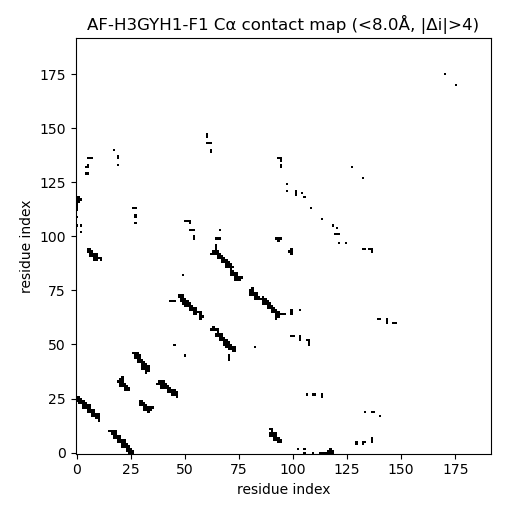 LYS A 1 175 ? -43.742 46.263 23.265 1.00 57.50 175 LYS A N 1
ATOM 1402 C CA . LYS A 1 175 ? -43.123 46.835 22.052 1.00 57.50 175 LYS A CA 1
ATOM 1403 C C . LYS A 1 175 ? -43.240 45.905 20.837 1.00 57.50 175 LYS A C 1
ATOM 1405 O O . LYS A 1 175 ? -43.362 46.375 19.711 1.00 57.50 175 LYS A O 1
ATOM 1410 N N . LEU A 1 176 ? -43.278 44.589 21.068 1.00 57.31 176 LEU A N 1
ATOM 1411 C CA . LEU A 1 176 ? -43.467 43.586 20.014 1.00 57.31 176 LEU A CA 1
ATOM 1412 C C . LEU A 1 176 ? -44.879 43.652 19.411 1.00 57.31 176 LEU A C 1
ATOM 1414 O O . LEU A 1 176 ? -45.036 43.589 18.196 1.00 57.31 176 LEU A O 1
ATOM 1418 N N . ARG A 1 177 ? -45.906 43.855 20.249 1.00 59.12 177 ARG A N 1
ATOM 1419 C CA . ARG A 1 177 ? -47.301 43.972 19.789 1.00 59.12 177 ARG A CA 1
ATOM 1420 C C . ARG A 1 177 ? -47.535 45.200 18.904 1.00 59.12 177 ARG A C 1
ATOM 1422 O O . ARG A 1 177 ? -48.305 45.113 17.957 1.00 59.12 177 ARG A O 1
ATOM 1429 N N . GLN A 1 178 ? -46.832 46.304 19.156 1.00 59.44 178 GLN A N 1
ATOM 1430 C CA . GLN A 1 178 ? -46.958 47.526 18.356 1.00 59.44 178 GLN A CA 1
ATOM 1431 C C . GLN A 1 178 ? -46.302 47.403 16.969 1.00 59.44 178 GLN A C 1
ATOM 1433 O O . GLN A 1 178 ? -46.820 47.949 16.001 1.00 59.44 178 GLN A O 1
ATOM 1438 N N . MET A 1 179 ? -45.212 46.636 16.837 1.00 57.94 179 MET A N 1
ATOM 1439 C CA . MET A 1 179 ? -44.573 46.389 15.534 1.00 57.94 179 MET A CA 1
ATOM 1440 C C . MET A 1 179 ? -45.412 45.492 14.614 1.00 57.94 179 MET A C 1
ATOM 1442 O O . MET A 1 179 ? -45.409 45.687 13.401 1.00 57.94 179 MET A O 1
ATOM 1446 N N . ILE A 1 180 ? -46.172 44.548 15.176 1.00 60.66 180 ILE A N 1
ATOM 1447 C CA . ILE A 1 180 ? -47.041 43.659 14.388 1.00 60.66 180 ILE A CA 1
ATOM 1448 C C . ILE A 1 180 ? -48.228 44.434 13.787 1.00 60.66 180 ILE A C 1
ATOM 1450 O O . ILE A 1 180 ? -48.652 44.132 12.678 1.00 60.66 180 ILE A O 1
ATOM 1454 N N . MET A 1 181 ? -48.721 45.488 14.447 1.00 54.06 181 MET A N 1
ATOM 1455 C CA . MET A 1 181 ? -49.887 46.245 13.963 1.00 54.06 181 MET A CA 1
ATOM 1456 C C . MET A 1 181 ? -49.599 47.243 12.828 1.00 54.06 181 MET A C 1
ATOM 1458 O O . MET A 1 181 ? -50.543 47.757 12.236 1.00 54.06 181 MET A O 1
ATOM 1462 N N . HIS A 1 182 ? -48.333 47.494 12.475 1.00 53.84 182 HIS A N 1
ATOM 1463 C CA . HIS A 1 182 ? -47.971 48.411 11.381 1.00 53.84 182 HIS A CA 1
ATOM 1464 C C . HIS A 1 182 ? -47.506 47.712 10.092 1.00 53.84 182 HIS A C 1
ATOM 1466 O O . HIS A 1 182 ? -47.180 48.383 9.117 1.00 53.84 182 HIS A O 1
ATOM 1472 N N . THR A 1 183 ? -47.524 46.376 10.040 1.00 53.16 183 THR A N 1
ATOM 1473 C CA . THR A 1 183 ? -47.215 45.596 8.825 1.00 53.16 183 THR A CA 1
ATOM 1474 C C . THR A 1 183 ? -48.499 45.057 8.198 1.00 53.16 183 THR A C 1
ATOM 1476 O O . THR A 1 183 ? -48.741 43.860 8.119 1.00 53.16 183 THR A O 1
ATOM 1479 N N . GLY A 1 184 ? -49.367 45.975 7.780 1.00 48.59 184 GLY A N 1
ATOM 1480 C CA . GLY A 1 184 ? -50.643 45.634 7.165 1.00 48.59 184 GLY A CA 1
ATOM 1481 C C . GLY A 1 184 ? -51.232 46.800 6.389 1.00 48.59 184 GLY A C 1
ATOM 1482 O O . GLY A 1 184 ? -52.235 47.358 6.809 1.00 48.59 184 GLY A O 1
ATOM 1483 N N . SER A 1 185 ? -50.614 47.180 5.268 1.00 41.12 185 SER A N 1
ATOM 1484 C CA . SER A 1 185 ? -51.358 47.805 4.170 1.00 41.12 185 SER A CA 1
ATOM 1485 C C . SER A 1 185 ? -50.614 47.645 2.845 1.00 41.12 185 SER A C 1
ATOM 1487 O O . SER A 1 185 ? -49.413 47.891 2.750 1.00 41.12 185 SER A O 1
ATOM 1489 N N . ALA A 1 186 ? -51.351 47.144 1.860 1.00 41.25 186 ALA A N 1
ATOM 1490 C CA . ALA A 1 186 ? -50.916 46.717 0.541 1.00 41.25 186 ALA A CA 1
ATOM 1491 C C . ALA A 1 186 ? -50.679 47.887 -0.426 1.00 41.25 186 ALA A C 1
ATOM 1493 O O . ALA A 1 186 ? -51.273 48.950 -0.272 1.00 41.25 186 ALA A O 1
ATOM 1494 N N . ALA A 1 187 ? -49.920 47.635 -1.495 1.00 38.31 187 ALA A N 1
ATOM 1495 C CA . ALA A 1 187 ? -50.163 48.277 -2.785 1.00 38.31 187 ALA A CA 1
ATOM 1496 C C . ALA A 1 187 ? -49.657 47.386 -3.928 1.00 38.31 187 ALA A C 1
ATOM 1498 O O . ALA A 1 187 ? -48.459 47.216 -4.145 1.00 38.31 187 ALA A O 1
ATOM 1499 N N . CYS A 1 188 ? -50.613 46.805 -4.639 1.00 37.62 188 CYS A N 1
ATOM 1500 C CA . CYS A 1 188 ? -50.487 46.228 -5.965 1.00 37.62 188 CYS A CA 1
ATOM 1501 C C . CYS A 1 188 ? -50.950 47.280 -6.981 1.00 37.62 188 CYS A C 1
ATOM 1503 O O . CYS A 1 188 ? -52.076 47.758 -6.860 1.00 37.62 188 CYS A O 1
ATOM 1505 N N . THR A 1 189 ? -50.139 47.589 -7.995 1.00 41.19 189 THR A N 1
ATOM 1506 C CA . THR A 1 189 ? -50.621 48.209 -9.240 1.00 41.19 189 THR A CA 1
ATOM 1507 C C . THR A 1 189 ? -49.725 47.846 -10.423 1.00 41.19 189 THR A C 1
ATOM 1509 O O . THR A 1 189 ? -48.501 47.919 -10.356 1.00 41.19 189 THR A O 1
ATOM 1512 N N . SER A 1 190 ? -50.409 47.410 -11.481 1.00 35.06 190 SER A N 1
ATOM 1513 C CA . SER A 1 190 ? -49.945 46.913 -12.775 1.00 35.06 190 SER A CA 1
ATOM 1514 C C . SER A 1 190 ? -49.227 47.949 -13.642 1.00 35.06 190 SER A C 1
ATOM 1516 O O . SER A 1 190 ? -49.566 49.128 -13.618 1.00 35.06 190 SER A O 1
ATOM 1518 N N . THR A 1 191 ? -48.345 47.461 -14.516 1.00 40.16 191 THR A N 1
ATOM 1519 C CA . THR A 1 191 ? -47.875 48.148 -15.728 1.00 40.16 191 THR A CA 1
ATOM 1520 C C . THR A 1 191 ? -48.577 47.577 -16.961 1.00 40.16 191 THR A C 1
ATOM 1522 O O . THR A 1 191 ? -48.607 46.356 -17.132 1.00 40.16 191 THR A O 1
ATOM 1525 N N . ALA A 1 192 ? -49.085 48.465 -17.814 1.00 37.81 192 ALA A N 1
ATOM 1526 C CA . ALA A 1 192 ? -49.178 48.281 -19.260 1.00 37.81 192 ALA A CA 1
ATOM 1527 C C . ALA A 1 192 ? -48.311 49.368 -19.903 1.00 37.81 192 ALA A C 1
ATOM 1529 O O . ALA A 1 192 ? -48.284 50.481 -19.324 1.00 37.81 192 ALA A O 1
#